Protein AF-A0A835UMN5-F1 (afdb_monomer_lite)

Radius of gyration: 23.68 Å; chains: 1; bounding box: 67×41×61 Å

Sequence (214 aa):
MKTIELTRPPSEEKPQLKEVFTPSSDFTENRLWRFAKAHVSAHDFGHHELVSPWSRTYCSVEPYIIAANRQLSAMHPIYRRLNPHLRYKIKMNALARQGLINAGGIIESSFSPRKYSMELSSPAYGPGRFAEKRNGGGDPEAEHGLRLVILDYPFAADGLLVWSAITDWVSSYFAHYYAEPSAVVDYDKLRFSGPRFATADTPTRRTCRGDPIS

Secondary structure (DSSP, 8-state):
---EEEEE--BTTB--EEEEE---SSHHHHHHHHHHHHHHHHHHHHHHHHTHHIIIIIHHHHHHHHHHHHHS-TTSHHHHHHHHHHTTHHHHHHHIIIIISSTTSHHHHHSTTGGGTTGGGSTT--TTTTS---SSEE-TTSTTSEE-SSSS-HHHHHHHHHHHHHHHHHHHHHHHH-SSGGG-TTGGGT---STTTTTTT--------PPPP-

InterPro domains:
  IPR000907 Lipoxygenase [PTHR11771] (3-188)
  IPR013819 Lipoxygenase, C-terminal [PF00305] (3-186)
  IPR013819 Lipoxygenase, C-terminal [PR00087] (30-47)
  IPR013819 Lipoxygenase, C-terminal [PR00087] (48-65)
  IPR013819 Lipoxygenase, C-terminal [PR00087] (68-88)
  IPR013819 Lipoxygenase, C-terminal [PS51393] (1-214)
  IPR036226 Lipoxigenase, C-terminal domain superfamily [SSF48484] (4-185)

pLDDT: mean 78.17, std 20.17, range [24.47, 96.38]

Foldseek 3Di:
DDKAWDWDPDDPVGHIDIDIQDCDPDPVSNVVVVVSVVVVVLVVVLCVVQADCVQQPQPVCVVLVVLLVVPPDCPRLVSVVCVVVCPCSVVVSVVCCVAPPDQVHPCLVPHPCRVCSNVVRVVNNDPPNNVDDLQADQQCPDPQSGDHPDPPDVCSVVVSVVVSVVVVVVVVSCCVVPVDPVVVPPCVSVPPNDCPVVPVPPPPPPPPPDDDDD

Organism: Vanilla planifolia (NCBI:txid51239)

Structure (mmCIF, N/CA/C/O backbone):
data_AF-A0A835UMN5-F1
#
_entry.id   AF-A0A835UMN5-F1
#
loop_
_atom_site.group_PDB
_atom_site.id
_atom_site.type_symbol
_atom_site.label_atom_id
_atom_site.label_alt_id
_atom_site.label_comp_id
_atom_site.label_asym_id
_atom_site.label_entity_id
_atom_site.label_seq_id
_atom_site.pdbx_PDB_ins_code
_atom_site.Cartn_x
_atom_site.Cartn_y
_atom_site.Cartn_z
_atom_site.occupancy
_atom_site.B_iso_or_equiv
_atom_site.auth_seq_id
_atom_site.auth_comp_id
_atom_site.auth_asym_id
_atom_site.auth_atom_id
_atom_site.pdbx_PDB_model_num
ATOM 1 N N . MET A 1 1 ? 2.276 0.030 28.563 1.00 56.56 1 MET A N 1
ATOM 2 C CA . MET A 1 1 ? 0.856 -0.371 28.697 1.00 56.56 1 MET A CA 1
ATOM 3 C C . MET A 1 1 ? 0.192 -0.208 27.334 1.00 56.56 1 MET A C 1
ATOM 5 O O . MET A 1 1 ? 0.482 0.786 26.684 1.00 56.56 1 MET A O 1
ATOM 9 N N . LYS A 1 2 ? -0.595 -1.181 26.849 1.00 84.06 2 LYS A N 1
ATOM 10 C CA . LYS A 1 2 ? -1.292 -1.076 25.548 1.00 84.06 2 LYS A CA 1
ATOM 11 C C . LYS A 1 2 ? -2.659 -0.426 25.768 1.00 84.06 2 LYS A C 1
ATOM 13 O O . LYS A 1 2 ? -3.378 -0.868 26.658 1.00 84.06 2 LYS A O 1
ATOM 18 N N . THR A 1 3 ? -3.007 0.583 24.979 1.00 94.00 3 THR A N 1
ATOM 19 C CA . THR A 1 3 ? -4.267 1.334 25.092 1.00 94.00 3 THR A CA 1
ATOM 20 C C . THR A 1 3 ? -4.817 1.634 23.695 1.00 94.00 3 THR A C 1
ATOM 22 O O . THR A 1 3 ? -4.058 1.654 22.725 1.00 94.00 3 THR A O 1
ATOM 25 N N . ILE A 1 4 ? -6.132 1.828 23.577 1.00 96.31 4 ILE A N 1
ATOM 26 C CA . ILE A 1 4 ? -6.792 2.303 22.351 1.00 96.31 4 ILE A CA 1
ATOM 27 C C . ILE A 1 4 ? -7.646 3.505 22.719 1.00 96.31 4 ILE A C 1
ATOM 29 O O . ILE A 1 4 ? -8.484 3.412 23.609 1.00 96.31 4 ILE A O 1
ATOM 33 N N . GLU A 1 5 ? -7.453 4.611 22.013 1.00 96.00 5 GLU A N 1
ATOM 34 C CA . GLU A 1 5 ? -8.328 5.774 22.090 1.00 96.00 5 GLU A CA 1
ATOM 35 C C . GLU A 1 5 ? -9.276 5.764 20.889 1.00 96.00 5 GLU A C 1
ATOM 37 O O . GLU A 1 5 ? -8.825 5.700 19.744 1.00 96.00 5 GLU A O 1
ATOM 42 N N . LEU A 1 6 ? -10.582 5.829 21.145 1.00 95.31 6 LEU A N 1
ATOM 43 C CA . LEU A 1 6 ? -11.582 6.071 20.112 1.00 95.31 6 LEU A CA 1
ATOM 44 C C . LEU A 1 6 ? -12.088 7.504 20.242 1.00 95.31 6 LEU A C 1
ATOM 46 O O . LEU A 1 6 ? -12.663 7.881 21.265 1.00 95.31 6 LEU A O 1
ATOM 50 N N . THR A 1 7 ? -11.895 8.279 19.176 1.00 95.25 7 THR A N 1
ATOM 51 C CA . THR A 1 7 ? -12.273 9.692 19.132 1.00 95.25 7 THR A CA 1
ATOM 52 C C . THR A 1 7 ? -13.246 9.940 17.993 1.00 95.25 7 THR A C 1
ATOM 54 O O . THR A 1 7 ? -12.962 9.649 16.832 1.00 95.25 7 THR A O 1
ATOM 57 N N . ARG A 1 8 ? -14.401 10.514 18.331 1.00 91.75 8 ARG A N 1
ATOM 58 C CA . ARG A 1 8 ? -15.385 11.017 17.374 1.00 91.75 8 ARG A CA 1
ATOM 59 C C . ARG A 1 8 ? -15.316 12.544 17.360 1.00 91.75 8 ARG A C 1
ATOM 61 O O . ARG A 1 8 ? -15.447 13.138 18.434 1.00 91.75 8 ARG A O 1
ATOM 68 N N . PRO A 1 9 ? -15.167 13.189 16.189 1.00 92.31 9 PRO A N 1
ATOM 69 C CA . PRO A 1 9 ? -15.196 14.645 16.100 1.00 92.31 9 PRO A CA 1
ATOM 70 C C . PRO A 1 9 ? -16.545 15.213 16.582 1.00 92.31 9 PRO A C 1
ATOM 72 O O . PRO A 1 9 ? -17.550 14.490 16.596 1.00 92.31 9 PRO A O 1
ATOM 75 N N . PRO A 1 10 ? -16.585 16.490 17.000 1.00 94.44 10 PRO A N 1
ATOM 76 C CA . PRO A 1 10 ? -17.844 17.158 17.301 1.00 94.44 10 PRO A CA 1
ATOM 77 C C . PRO A 1 10 ? -18.713 17.281 16.040 1.00 94.44 10 PRO A C 1
ATOM 79 O O . PRO A 1 10 ? -18.212 17.339 14.919 1.00 94.44 10 PRO A O 1
ATOM 82 N N . SER A 1 11 ? -20.024 17.333 16.245 1.00 92.69 11 SER A N 1
ATOM 83 C CA . SER A 1 11 ? -21.050 17.569 15.223 1.00 92.69 11 SER A CA 1
ATOM 84 C C . SER A 1 11 ? -22.067 18.570 15.768 1.00 92.69 11 SER A C 1
ATOM 86 O O . SER A 1 11 ? -22.115 18.768 16.981 1.00 92.69 11 SER A O 1
ATOM 88 N N . GLU A 1 12 ? -22.898 19.162 14.909 1.00 92.56 12 GLU A N 1
ATOM 89 C CA . GLU A 1 12 ? -23.938 20.116 15.337 1.00 92.56 12 GLU A CA 1
ATOM 90 C C . GLU A 1 12 ? -24.839 19.549 16.449 1.00 92.56 12 GLU A C 1
ATOM 92 O O . GLU A 1 12 ? -25.240 20.270 17.357 1.00 92.56 12 GLU A O 1
ATOM 97 N N . GLU A 1 13 ? -25.089 18.238 16.430 1.00 92.81 13 GLU A N 1
ATOM 98 C CA . GLU A 1 13 ? -25.969 17.558 17.385 1.00 92.81 13 GLU A CA 1
ATOM 99 C C . GLU A 1 13 ? -25.251 16.993 18.617 1.00 92.81 13 GLU A C 1
ATOM 101 O O . GLU A 1 13 ? -25.894 16.656 19.612 1.00 92.81 13 GLU A O 1
ATOM 106 N N . LYS A 1 14 ? -23.929 16.782 18.550 1.00 91.75 14 LYS A N 1
ATOM 107 C CA . LYS A 1 14 ? -23.199 16.029 19.582 1.00 91.75 14 LYS A CA 1
ATOM 108 C C . LYS A 1 14 ? -21.796 16.582 19.808 1.00 91.75 14 LYS A C 1
ATOM 110 O O . LYS A 1 14 ? -21.049 16.722 18.834 1.00 91.75 14 LYS A O 1
ATOM 115 N N . PRO A 1 15 ? -21.379 16.779 21.074 1.00 93.31 15 PRO A N 1
ATOM 116 C CA . PRO A 1 15 ? -20.012 17.170 21.381 1.00 93.31 15 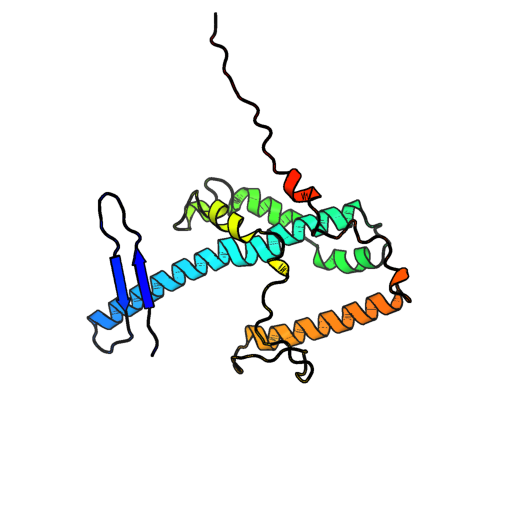PRO A CA 1
ATOM 117 C C . PRO A 1 15 ? -19.020 16.077 20.966 1.00 93.31 15 PRO A C 1
ATOM 119 O O . PRO A 1 15 ? -19.384 14.927 20.670 1.00 93.31 15 PRO A O 1
ATOM 122 N N . GLN A 1 16 ? -17.742 16.449 20.955 1.00 93.56 16 GLN A N 1
ATOM 123 C CA . GLN A 1 16 ? -16.652 15.506 20.749 1.00 93.56 16 GLN A CA 1
ATOM 124 C C . GLN A 1 16 ? -16.732 14.392 21.800 1.00 93.56 16 GLN A C 1
ATOM 126 O O . GLN A 1 16 ? -16.953 14.660 22.979 1.00 93.56 16 GLN A O 1
ATOM 131 N N . LEU A 1 17 ? -16.549 13.147 21.363 1.00 92.38 17 LEU A N 1
ATOM 132 C CA . LEU A 1 17 ? -16.428 12.002 22.261 1.00 92.38 17 LEU A CA 1
ATOM 133 C C . LEU A 1 17 ? -15.002 11.475 22.171 1.00 92.38 17 LEU A C 1
ATOM 135 O O . LEU A 1 17 ? -14.503 11.265 21.066 1.00 92.38 17 LEU A O 1
ATOM 139 N N . LYS A 1 18 ? -14.372 11.257 23.322 1.00 95.00 18 LYS A N 1
ATOM 140 C CA . LYS A 1 18 ? -13.035 10.684 23.438 1.00 95.00 18 LYS A CA 1
ATOM 141 C C . LYS A 1 18 ? -13.032 9.698 24.595 1.00 95.00 18 LYS A C 1
ATOM 143 O O . LYS A 1 18 ? -13.221 10.098 25.740 1.00 95.00 18 LYS A O 1
ATOM 148 N N . GLU A 1 19 ? -12.805 8.430 24.286 1.00 94.81 19 GLU A N 1
ATOM 149 C CA . GLU A 1 19 ? -12.766 7.358 25.279 1.00 94.81 19 GLU A CA 1
ATOM 150 C C . GLU A 1 19 ? -11.522 6.494 25.093 1.00 94.81 19 GLU A C 1
ATOM 152 O O . GLU A 1 19 ? -11.097 6.218 23.968 1.00 94.81 19 GLU A O 1
ATOM 157 N N . VAL A 1 20 ? -10.935 6.071 26.214 1.00 95.62 20 VAL A N 1
ATOM 158 C CA . VAL A 1 20 ? -9.737 5.232 26.244 1.00 95.62 20 VAL A CA 1
ATOM 159 C C . VAL A 1 20 ? -10.102 3.862 26.792 1.00 95.62 20 VAL A C 1
ATOM 161 O O . VAL A 1 20 ? -10.621 3.738 27.897 1.00 95.62 20 VAL A O 1
ATOM 164 N N . PHE A 1 21 ? -9.768 2.832 26.025 1.00 95.12 21 PHE A N 1
ATOM 165 C CA . PHE A 1 21 ? -9.980 1.436 26.367 1.00 95.12 21 PHE A CA 1
ATOM 166 C C . PHE A 1 21 ? -8.643 0.764 26.661 1.00 95.12 21 PHE A C 1
ATOM 168 O O . PHE A 1 21 ? -7.644 0.977 25.962 1.00 95.12 21 PHE A O 1
ATOM 175 N N . THR A 1 22 ? -8.631 -0.088 27.681 1.00 95.06 22 THR A N 1
ATOM 176 C CA . THR A 1 22 ? -7.458 -0.858 28.097 1.00 95.06 22 THR A CA 1
ATOM 177 C C . THR A 1 22 ? -7.812 -2.341 28.227 1.00 95.06 22 THR A C 1
ATOM 179 O O . THR A 1 22 ? -8.980 -2.696 28.400 1.00 95.06 22 THR A O 1
ATOM 182 N N . PRO A 1 23 ? -6.827 -3.248 28.106 1.00 94.50 23 PRO A N 1
ATOM 183 C CA . PRO A 1 23 ? -7.045 -4.654 28.407 1.00 94.50 23 PRO A CA 1
ATOM 184 C C . PRO A 1 23 ? -7.467 -4.834 29.869 1.00 94.50 23 PRO A C 1
ATOM 186 O O . PRO A 1 23 ? -6.772 -4.362 30.767 1.00 94.50 23 PRO A O 1
ATOM 189 N N . SER A 1 24 ? -8.554 -5.570 30.090 1.00 91.75 24 SER A N 1
ATOM 190 C CA . SER A 1 24 ? -9.057 -5.919 31.421 1.00 91.75 24 SER A CA 1
ATOM 191 C C . SER A 1 24 ? -9.454 -7.395 31.489 1.00 91.75 24 SER A C 1
ATOM 193 O O . SER A 1 24 ? -9.763 -8.022 30.464 1.00 91.75 24 SER A O 1
ATOM 195 N N . SER A 1 25 ? -9.405 -7.949 32.701 1.00 92.12 25 SER A N 1
ATOM 196 C CA . SER A 1 25 ? -9.920 -9.277 33.042 1.00 92.12 25 SER A CA 1
ATOM 197 C C . SER A 1 25 ? -11.417 -9.268 33.356 1.00 92.12 25 SER A C 1
ATOM 199 O O . SER A 1 25 ? -12.028 -10.334 33.331 1.00 92.12 25 SER A O 1
ATOM 201 N N . ASP A 1 26 ? -12.008 -8.101 33.639 1.00 95.81 26 ASP A N 1
ATOM 202 C CA . ASP A 1 26 ? -13.458 -7.978 33.793 1.00 95.81 26 ASP A CA 1
ATOM 203 C C . ASP A 1 26 ? -14.168 -8.304 32.472 1.00 95.81 26 ASP A C 1
ATOM 205 O O . ASP A 1 26 ? -13.724 -7.924 31.387 1.00 95.81 26 ASP A O 1
ATOM 209 N N . PHE A 1 27 ? -15.291 -9.016 32.552 1.00 93.25 27 PHE A N 1
ATOM 210 C CA . PHE A 1 27 ? -16.008 -9.496 31.374 1.00 93.25 27 PHE A CA 1
ATOM 211 C C . PHE A 1 27 ? -16.535 -8.362 30.485 1.00 93.25 27 PHE A C 1
ATOM 213 O O . PHE A 1 27 ? -16.445 -8.443 29.254 1.00 93.25 27 PHE A O 1
ATOM 220 N N . THR A 1 28 ? -17.093 -7.314 31.091 1.00 93.81 28 THR A N 1
ATOM 221 C CA . THR A 1 28 ? -17.698 -6.190 30.372 1.00 93.81 28 THR A CA 1
ATOM 222 C C . THR A 1 28 ? -16.611 -5.331 29.744 1.00 93.81 28 THR A C 1
ATOM 224 O O . THR A 1 28 ? -16.651 -5.060 28.541 1.00 93.81 28 THR A O 1
ATOM 227 N N . GLU A 1 29 ? -15.583 -4.983 30.516 1.00 93.62 29 GLU A N 1
ATOM 228 C CA . GLU A 1 29 ? -14.446 -4.200 30.027 1.00 93.62 29 GLU A CA 1
ATOM 229 C C . GLU A 1 29 ? -13.657 -4.946 28.942 1.00 93.62 29 GLU A C 1
ATOM 231 O O . GLU A 1 29 ? -13.251 -4.351 27.942 1.00 93.62 29 GLU A O 1
ATOM 236 N N . ASN A 1 30 ? -13.504 -6.271 29.057 1.00 94.25 30 ASN A N 1
ATOM 237 C CA . ASN A 1 30 ? -12.858 -7.080 28.024 1.00 94.25 30 ASN A CA 1
ATOM 238 C C . ASN A 1 30 ? -13.640 -7.066 26.702 1.00 94.25 30 ASN A C 1
ATOM 240 O O . ASN A 1 30 ? -13.042 -6.996 25.624 1.00 94.25 30 ASN A O 1
ATOM 244 N N . ARG A 1 31 ? -14.978 -7.102 26.757 1.00 95.19 31 ARG A N 1
ATOM 245 C CA . ARG A 1 31 ? -15.822 -6.966 25.560 1.00 95.19 31 ARG A CA 1
ATOM 246 C C . ARG A 1 31 ? -15.659 -5.592 24.920 1.00 95.19 31 ARG A C 1
ATOM 248 O O . ARG A 1 31 ? -15.459 -5.530 23.708 1.00 95.19 31 ARG A O 1
ATOM 255 N N . LEU A 1 32 ? -15.675 -4.520 25.712 1.00 95.81 32 LEU A N 1
ATOM 256 C CA . LEU A 1 32 ? -15.426 -3.161 25.219 1.00 95.81 32 LEU A CA 1
ATOM 257 C C . LEU A 1 32 ? -14.038 -3.042 24.578 1.00 95.81 32 LEU A C 1
ATOM 259 O O . LEU A 1 32 ? -13.915 -2.536 23.465 1.00 95.81 32 LEU A O 1
ATOM 263 N N . TRP A 1 33 ? -13.008 -3.624 25.195 1.00 95.81 33 TRP A N 1
ATOM 264 C CA . TRP A 1 33 ? -11.668 -3.713 24.616 1.00 95.81 33 TRP A CA 1
ATOM 265 C C . TRP A 1 33 ? -11.649 -4.455 23.270 1.00 95.81 33 TRP A C 1
ATOM 267 O O . TRP A 1 33 ? -10.971 -4.042 22.326 1.00 95.81 33 TRP A O 1
ATOM 277 N N . ARG A 1 34 ? -12.406 -5.551 23.135 1.00 95.81 34 ARG A N 1
ATOM 278 C CA . ARG A 1 34 ? -12.533 -6.276 21.859 1.00 95.81 34 ARG A CA 1
ATOM 279 C C . ARG A 1 34 ? -13.234 -5.442 20.788 1.00 95.81 34 ARG A C 1
ATOM 281 O O . ARG A 1 34 ? -12.776 -5.472 19.647 1.00 95.81 34 ARG A O 1
ATOM 288 N N . PHE A 1 35 ? -14.276 -4.689 21.137 1.00 95.94 35 PHE A N 1
ATOM 289 C CA . PHE A 1 35 ? -14.922 -3.754 20.211 1.00 95.94 35 PHE A CA 1
ATOM 290 C C . PHE A 1 35 ? -13.982 -2.622 19.794 1.00 95.94 35 PHE A C 1
ATOM 292 O O . PHE A 1 35 ? -13.879 -2.327 18.606 1.00 95.94 35 PHE A O 1
ATOM 299 N N . ALA A 1 36 ? -13.223 -2.055 20.734 1.00 96.25 36 ALA A N 1
ATOM 300 C CA . ALA A 1 36 ? -12.228 -1.032 20.433 1.00 96.25 36 ALA A CA 1
ATOM 301 C C . ALA A 1 36 ? -11.163 -1.538 19.451 1.00 96.25 36 ALA A C 1
ATOM 303 O O . ALA A 1 36 ? -10.865 -0.874 18.458 1.00 96.25 36 ALA A O 1
ATOM 304 N N . LYS A 1 37 ? -10.657 -2.762 19.654 1.00 96.06 37 LYS A N 1
ATOM 305 C CA . LYS A 1 37 ? -9.765 -3.415 18.686 1.00 96.06 37 LYS A CA 1
ATOM 306 C C . LYS A 1 37 ? -10.422 -3.608 17.322 1.00 96.06 37 LYS A C 1
ATOM 308 O O . LYS A 1 37 ? -9.780 -3.327 16.321 1.00 96.06 37 LYS A O 1
ATOM 313 N N . ALA A 1 38 ? -11.678 -4.055 17.270 1.00 96.38 38 ALA A N 1
ATOM 314 C CA . ALA A 1 38 ? -12.389 -4.242 16.005 1.00 96.38 38 ALA A CA 1
ATOM 315 C C . ALA A 1 38 ? -12.533 -2.924 15.224 1.00 96.38 38 ALA A C 1
ATOM 317 O O . ALA A 1 38 ? -12.335 -2.916 14.012 1.00 96.38 38 ALA A O 1
ATOM 318 N N . HIS A 1 39 ? -12.796 -1.807 15.910 1.00 94.75 39 HIS A N 1
ATOM 319 C CA . HIS A 1 39 ? -12.810 -0.479 15.294 1.00 94.75 39 HIS A CA 1
ATOM 320 C C . HIS A 1 39 ? -11.448 -0.090 14.713 1.00 94.75 39 HIS A C 1
ATOM 322 O O . HIS A 1 39 ? -11.380 0.336 13.560 1.00 94.75 39 HIS A O 1
ATOM 328 N N . VAL A 1 40 ? -10.367 -0.273 15.479 1.00 95.19 40 VAL A N 1
ATOM 329 C CA . VAL A 1 40 ? -9.003 -0.009 14.994 1.00 95.19 40 VAL A CA 1
ATOM 330 C C . VAL A 1 40 ? -8.677 -0.893 13.793 1.00 95.19 40 VAL A C 1
ATOM 332 O O . VAL A 1 40 ? -8.191 -0.382 12.793 1.00 95.19 40 VAL A O 1
ATOM 335 N N . SER A 1 41 ? -9.004 -2.186 13.843 1.00 94.88 41 SER A N 1
ATOM 336 C CA . SER A 1 41 ? -8.780 -3.117 12.732 1.00 94.88 41 SER A CA 1
ATOM 337 C C . SER A 1 41 ? -9.587 -2.757 11.485 1.00 94.88 41 SER A C 1
ATOM 339 O O . SER A 1 41 ? -9.061 -2.847 10.383 1.00 94.88 41 SER A O 1
ATOM 341 N N . ALA A 1 42 ? -10.839 -2.317 11.630 1.00 92.69 42 ALA A N 1
ATOM 342 C CA 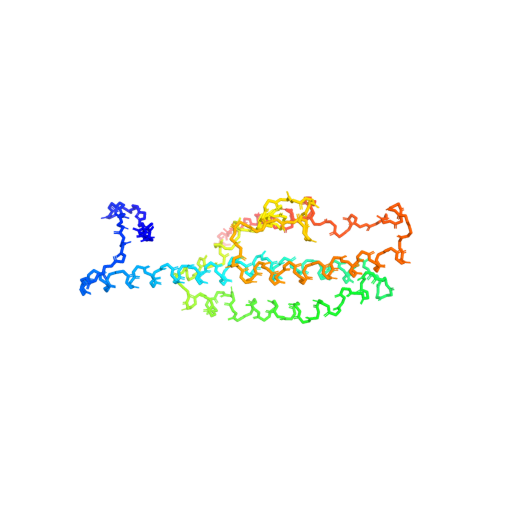. ALA A 1 42 ? -11.646 -1.870 10.496 1.00 92.69 42 ALA A CA 1
ATOM 343 C C . ALA A 1 42 ? -11.055 -0.611 9.839 1.00 92.69 42 ALA A C 1
ATOM 345 O O . ALA A 1 42 ? -11.037 -0.502 8.614 1.00 92.69 42 ALA A O 1
ATOM 346 N N . HIS A 1 43 ? -10.545 0.326 10.644 1.00 90.88 43 HIS A N 1
ATOM 347 C CA . HIS A 1 43 ? -9.893 1.531 10.137 1.00 90.88 43 HIS A CA 1
ATOM 348 C C . HIS A 1 43 ? -8.536 1.226 9.489 1.00 90.88 43 HIS A C 1
ATOM 350 O O . HIS A 1 43 ? -8.251 1.730 8.405 1.00 90.88 43 HIS A O 1
ATOM 356 N N . ASP A 1 44 ? -7.727 0.371 10.117 1.00 91.31 44 ASP A N 1
ATOM 357 C CA . ASP A 1 44 ? -6.452 -0.098 9.572 1.00 91.31 44 ASP A CA 1
ATOM 358 C C . ASP A 1 44 ? -6.655 -0.824 8.241 1.00 91.31 44 ASP A C 1
ATOM 360 O O . ASP A 1 44 ? -5.970 -0.515 7.274 1.00 91.31 44 ASP A O 1
ATOM 364 N N . PHE A 1 45 ? -7.672 -1.685 8.137 1.00 89.69 45 PHE A N 1
ATOM 365 C CA . PHE A 1 45 ? -8.029 -2.337 6.878 1.00 89.69 45 PHE A CA 1
ATOM 366 C C . PHE A 1 45 ? -8.506 -1.337 5.815 1.00 89.69 45 PHE A C 1
ATOM 368 O O . PHE A 1 45 ? -8.110 -1.427 4.657 1.00 89.69 45 PHE A O 1
ATOM 375 N N . GLY A 1 46 ? -9.301 -0.332 6.197 1.00 88.31 46 GLY A N 1
ATOM 376 C CA . GLY A 1 46 ? -9.683 0.760 5.297 1.00 88.31 46 GLY A CA 1
ATOM 377 C C . GLY A 1 46 ? -8.472 1.526 4.759 1.00 88.31 46 GLY A C 1
ATOM 378 O O . GLY A 1 46 ? -8.361 1.746 3.557 1.00 88.31 46 GLY A O 1
ATOM 379 N N . HIS A 1 47 ? -7.522 1.876 5.625 1.00 86.25 47 HIS A N 1
ATOM 380 C CA . HIS A 1 47 ? -6.267 2.507 5.217 1.00 86.25 47 HIS A CA 1
ATOM 381 C C . HIS A 1 47 ? -5.396 1.559 4.370 1.00 86.25 47 HIS A C 1
ATOM 383 O O . HIS A 1 47 ? -4.799 1.974 3.371 1.00 86.25 47 HIS A O 1
ATOM 389 N N . HIS A 1 48 ? -5.343 0.278 4.738 1.00 87.12 48 HIS A N 1
ATOM 390 C CA . HIS A 1 48 ? -4.643 -0.762 3.998 1.00 87.12 48 HIS A CA 1
ATOM 391 C C . HIS A 1 48 ? -5.226 -0.966 2.610 1.00 87.12 48 HIS A C 1
ATOM 393 O O . HIS A 1 48 ? -4.454 -1.231 1.723 1.00 87.12 48 HIS A O 1
ATOM 399 N N . GLU A 1 49 ? -6.520 -0.847 2.352 1.00 86.12 49 GLU A N 1
ATOM 400 C CA . GLU A 1 49 ? -7.019 -1.044 0.984 1.00 86.12 49 GLU A CA 1
ATOM 401 C C . GLU A 1 49 ? -6.991 0.255 0.173 1.00 86.12 49 GLU A C 1
ATOM 403 O O . GLU A 1 49 ? -6.580 0.268 -0.989 1.00 86.12 49 GLU A O 1
ATOM 408 N N . LEU A 1 50 ? -7.364 1.376 0.797 1.00 79.81 50 LEU A N 1
ATOM 409 C CA . LEU A 1 50 ? -7.580 2.642 0.093 1.00 79.81 50 LEU A CA 1
ATOM 410 C C . LEU A 1 50 ? -6.313 3.471 -0.090 1.00 79.81 50 LEU A C 1
ATOM 412 O O . LEU A 1 50 ? -6.230 4.256 -1.030 1.00 79.81 50 LEU A O 1
ATOM 416 N N . VAL A 1 51 ? -5.335 3.344 0.808 1.00 76.50 51 VAL A N 1
ATOM 417 C CA . VAL A 1 51 ? -4.197 4.271 0.864 1.00 76.50 51 VAL A CA 1
ATOM 418 C C . VAL A 1 51 ? -2.884 3.557 0.572 1.00 76.50 51 VAL A C 1
ATOM 420 O O . VAL A 1 51 ? -2.148 3.960 -0.329 1.00 76.50 51 VAL A O 1
ATOM 423 N N . SER A 1 52 ? -2.572 2.486 1.303 1.00 72.00 52 SER A N 1
ATOM 424 C CA . SER A 1 52 ? -1.232 1.886 1.253 1.00 72.00 52 SER A CA 1
ATOM 425 C C . SER A 1 52 ? -0.893 1.235 -0.111 1.00 72.00 52 SER A C 1
ATOM 427 O O . SER A 1 52 ? 0.081 1.657 -0.721 1.00 72.00 52 SER A O 1
ATOM 429 N N . PRO A 1 53 ? -1.643 0.265 -0.662 1.00 69.69 53 PRO A N 1
ATOM 430 C CA . PRO A 1 53 ? -1.407 -0.352 -1.962 1.00 69.69 53 PRO A CA 1
ATOM 431 C C . PRO A 1 53 ? -1.889 0.535 -3.101 1.00 69.69 53 PRO A C 1
ATOM 433 O O . PRO A 1 53 ? -1.150 0.744 -4.061 1.00 69.69 53 PRO A O 1
ATOM 436 N N . TRP A 1 54 ? -3.101 1.091 -3.009 1.00 67.00 54 TRP A N 1
ATOM 437 C CA . TRP A 1 54 ? -3.669 1.878 -4.103 1.00 67.00 54 TRP A CA 1
ATOM 438 C C . TRP A 1 54 ? -2.751 3.041 -4.507 1.00 67.00 54 TRP A C 1
ATOM 440 O O . TRP A 1 54 ? -2.373 3.146 -5.679 1.00 67.00 54 TRP A O 1
ATOM 450 N N . SER A 1 55 ? -2.286 3.828 -3.531 1.00 65.75 55 SER A N 1
ATOM 451 C CA . SER A 1 55 ? -1.417 4.985 -3.773 1.00 65.75 55 SER A CA 1
ATOM 452 C C . SER A 1 55 ? 0.080 4.664 -3.800 1.00 65.75 55 SER A C 1
ATOM 454 O O . SER A 1 55 ? 0.859 5.547 -4.145 1.00 65.75 55 SER A O 1
ATOM 456 N N . ARG A 1 56 ? 0.544 3.453 -3.446 1.00 66.19 56 ARG A N 1
ATOM 457 C CA . ARG A 1 56 ? 1.992 3.118 -3.488 1.00 66.19 56 ARG A CA 1
ATOM 458 C C . ARG A 1 56 ? 2.378 2.093 -4.545 1.00 66.19 56 ARG A C 1
ATOM 460 O O . ARG A 1 56 ? 3.542 2.056 -4.931 1.00 66.19 56 ARG A O 1
ATOM 467 N N . THR A 1 57 ? 1.442 1.290 -5.045 1.00 72.94 57 THR A N 1
ATOM 468 C CA . THR A 1 57 ? 1.741 0.212 -5.999 1.00 72.94 57 THR A CA 1
ATOM 469 C C . THR A 1 57 ? 0.880 0.268 -7.255 1.00 72.94 57 THR A C 1
ATOM 471 O O . THR A 1 57 ? 1.424 0.112 -8.347 1.00 72.94 57 THR A O 1
ATOM 474 N N . TYR A 1 58 ? -0.426 0.518 -7.148 1.00 77.00 58 TYR A N 1
ATOM 475 C CA . TYR A 1 58 ? -1.317 0.493 -8.313 1.00 77.00 58 TYR A CA 1
ATOM 476 C C . TYR A 1 58 ? -1.269 1.800 -9.107 1.00 77.00 58 TYR A C 1
ATOM 478 O O . TYR A 1 58 ? -0.778 1.794 -10.240 1.00 77.00 58 TYR A O 1
ATOM 486 N N . CYS A 1 59 ? -1.709 2.920 -8.523 1.00 74.69 59 CYS A N 1
ATOM 487 C CA . CYS A 1 59 ? -1.713 4.221 -9.206 1.00 74.69 59 CYS A CA 1
ATOM 488 C C . CYS A 1 59 ? -0.315 4.669 -9.592 1.00 74.69 59 CYS A C 1
ATOM 490 O O . CYS A 1 59 ? -0.104 5.248 -10.647 1.00 74.69 59 CYS A O 1
ATOM 492 N N . SER A 1 60 ? 0.647 4.378 -8.734 1.00 77.50 60 SER A N 1
ATOM 493 C CA . SER A 1 60 ? 1.967 4.985 -8.822 1.00 77.50 60 SER A CA 1
ATOM 494 C C . SER A 1 60 ? 2.837 4.304 -9.846 1.00 77.50 60 SER A C 1
ATOM 496 O O . SER A 1 60 ? 3.669 4.962 -10.446 1.00 77.50 60 SER A O 1
ATOM 498 N N . VAL A 1 61 ? 2.629 3.006 -10.090 1.00 83.75 61 VAL A N 1
ATOM 499 C CA . VAL A 1 61 ? 3.415 2.253 -11.072 1.00 83.75 61 VAL A CA 1
ATOM 500 C C . VAL A 1 61 ? 2.884 2.454 -12.495 1.00 83.75 61 VAL A C 1
ATOM 502 O O . VAL A 1 61 ? 3.670 2.428 -13.438 1.00 83.75 61 VAL A O 1
ATOM 505 N N . GLU A 1 62 ? 1.581 2.696 -12.679 1.00 87.06 62 GLU A N 1
ATOM 506 C CA . GLU A 1 62 ? 0.960 2.855 -14.006 1.00 87.06 62 GLU A CA 1
ATOM 507 C C . GLU A 1 62 ? 1.599 3.965 -14.868 1.00 87.06 62 GLU A C 1
ATOM 509 O O . GLU A 1 62 ? 1.934 3.674 -16.023 1.00 87.06 62 GLU A O 1
ATOM 514 N N . PRO A 1 63 ? 1.903 5.171 -14.343 1.00 86.75 63 PRO A N 1
ATOM 515 C CA . PRO A 1 63 ? 2.644 6.190 -15.076 1.00 86.75 63 PRO A CA 1
ATOM 516 C C . PRO A 1 63 ? 4.020 5.712 -15.553 1.00 86.75 63 PRO A C 1
ATOM 518 O O . PRO A 1 63 ? 4.362 5.936 -16.716 1.00 86.75 63 PRO A O 1
ATOM 521 N N . TYR A 1 64 ? 4.786 4.994 -14.720 1.00 84.75 64 TYR A N 1
ATOM 522 C CA . TYR A 1 64 ? 6.081 4.436 -15.136 1.00 84.75 64 TYR A CA 1
ATOM 523 C C . TYR A 1 64 ? 5.923 3.418 -16.266 1.00 84.75 64 TYR A C 1
ATOM 525 O O . TYR A 1 64 ? 6.755 3.387 -17.170 1.00 84.75 64 TYR A O 1
ATOM 533 N N . ILE A 1 65 ? 4.849 2.619 -16.265 1.00 90.06 65 ILE A N 1
ATOM 534 C CA . ILE A 1 65 ? 4.575 1.674 -17.355 1.00 90.06 65 ILE A CA 1
ATOM 535 C C . ILE A 1 65 ? 4.304 2.422 -18.655 1.00 90.06 65 ILE A C 1
ATOM 537 O O . ILE A 1 65 ? 4.870 2.076 -19.694 1.00 90.06 65 ILE A O 1
ATOM 541 N N . ILE A 1 66 ? 3.455 3.448 -18.604 1.00 89.50 66 ILE A N 1
ATOM 542 C CA . ILE A 1 66 ? 3.115 4.260 -19.773 1.00 89.50 66 ILE A CA 1
ATOM 543 C C . ILE A 1 66 ? 4.370 4.956 -20.309 1.00 89.50 66 ILE A C 1
ATOM 545 O O . ILE A 1 66 ? 4.637 4.893 -21.509 1.00 89.50 66 ILE A O 1
ATOM 549 N N . ALA A 1 67 ? 5.174 5.572 -19.440 1.00 88.44 67 ALA A N 1
ATOM 550 C CA . ALA A 1 67 ? 6.405 6.246 -19.838 1.00 88.44 67 ALA A CA 1
ATOM 551 C C . ALA A 1 67 ? 7.432 5.270 -20.424 1.00 88.44 67 ALA A C 1
ATOM 553 O O . ALA A 1 67 ? 7.963 5.536 -21.499 1.00 88.44 67 ALA A O 1
ATOM 554 N N . ALA A 1 68 ? 7.654 4.114 -19.791 1.00 88.25 68 ALA A N 1
ATOM 555 C CA . ALA A 1 68 ? 8.566 3.095 -20.303 1.00 88.25 68 ALA A CA 1
ATOM 556 C C . ALA A 1 68 ? 8.159 2.619 -21.707 1.00 88.25 68 ALA A C 1
ATOM 558 O O . ALA A 1 68 ? 9.009 2.547 -22.585 1.00 88.25 68 ALA A O 1
ATOM 559 N N . ASN A 1 69 ? 6.868 2.365 -21.950 1.00 90.31 69 ASN A N 1
ATOM 560 C CA . ASN A 1 69 ? 6.382 1.930 -23.266 1.00 90.31 69 ASN A CA 1
ATOM 561 C C . ASN A 1 69 ? 6.385 3.040 -24.329 1.00 90.31 69 ASN A C 1
ATOM 563 O O . ASN A 1 69 ? 6.455 2.736 -25.515 1.00 90.31 69 ASN A O 1
ATOM 567 N N . ARG A 1 70 ? 6.282 4.316 -23.935 1.00 90.31 70 ARG A N 1
ATOM 568 C CA . ARG A 1 70 ? 6.265 5.450 -24.877 1.00 90.31 70 ARG A CA 1
ATOM 569 C C . ARG A 1 70 ? 7.649 6.005 -25.197 1.00 90.31 70 ARG A C 1
ATOM 571 O O . ARG A 1 70 ? 7.812 6.594 -26.258 1.00 90.31 70 ARG A O 1
ATOM 578 N N . GLN A 1 71 ? 8.595 5.896 -24.266 1.00 88.25 71 GLN A N 1
ATOM 579 C CA . GLN A 1 71 ? 9.887 6.587 -24.339 1.00 88.25 71 GLN A CA 1
ATOM 580 C C . GLN A 1 71 ? 11.078 5.644 -24.519 1.00 88.25 71 GLN A C 1
ATOM 582 O O . GLN A 1 71 ? 12.141 6.105 -24.922 1.00 88.25 71 GLN A O 1
ATOM 587 N N . LEU A 1 72 ? 10.935 4.345 -24.237 1.00 87.12 72 LEU A N 1
ATOM 588 C CA . LEU A 1 72 ? 12.019 3.378 -24.390 1.00 87.12 72 LEU A CA 1
ATOM 589 C C . LEU A 1 72 ? 11.716 2.392 -25.520 1.00 87.12 72 LEU A C 1
ATOM 591 O O . LEU A 1 72 ? 10.619 1.847 -25.617 1.00 87.12 72 LEU A O 1
ATOM 595 N N . SER A 1 73 ? 12.721 2.126 -26.354 1.00 91.12 73 SER A N 1
ATOM 596 C CA . SER A 1 73 ? 12.658 1.047 -27.345 1.00 91.12 73 SER A CA 1
ATOM 597 C C . SER A 1 73 ? 12.522 -0.316 -26.659 1.00 91.12 73 SER A C 1
ATOM 599 O O . SER A 1 73 ? 13.100 -0.538 -25.596 1.00 91.12 73 SER A O 1
ATOM 601 N N . ALA A 1 74 ? 11.851 -1.272 -27.306 1.00 90.38 74 ALA A N 1
ATOM 602 C CA . ALA A 1 74 ? 11.767 -2.654 -26.824 1.00 90.38 74 ALA A CA 1
ATOM 603 C C . ALA A 1 74 ? 13.151 -3.314 -26.635 1.00 90.38 74 ALA A C 1
ATOM 605 O O . ALA A 1 74 ? 13.309 -4.200 -25.795 1.00 90.38 74 ALA A O 1
ATOM 606 N N . MET A 1 75 ? 14.157 -2.854 -27.389 1.00 91.00 75 MET A N 1
ATOM 607 C CA . MET A 1 75 ? 15.548 -3.311 -27.292 1.00 91.00 75 MET A CA 1
ATOM 608 C C . MET A 1 75 ? 16.351 -2.594 -26.204 1.00 91.00 75 MET A C 1
ATOM 610 O O . MET A 1 75 ? 17.458 -3.017 -25.880 1.00 91.00 75 MET A O 1
ATOM 614 N N . HIS A 1 76 ? 15.815 -1.511 -25.639 1.00 89.06 76 HIS A N 1
ATOM 615 C CA . HIS A 1 76 ? 16.503 -0.726 -24.631 1.00 89.06 76 HIS A CA 1
ATOM 616 C C . HIS A 1 76 ? 16.731 -1.578 -23.364 1.00 89.06 76 HIS A C 1
ATOM 618 O O . HIS A 1 76 ? 15.770 -2.173 -22.864 1.00 89.06 76 HIS A O 1
ATOM 624 N N . PRO A 1 77 ? 17.950 -1.616 -22.785 1.00 89.50 77 PRO A N 1
ATOM 625 C CA . PRO A 1 77 ? 18.286 -2.514 -21.673 1.00 89.50 77 PRO A CA 1
ATOM 626 C C . PRO A 1 77 ? 17.352 -2.336 -20.467 1.00 89.50 77 PRO A C 1
ATOM 628 O O . PRO A 1 77 ? 16.777 -3.303 -19.968 1.00 89.50 77 PRO A O 1
ATOM 631 N N . ILE A 1 78 ? 17.071 -1.088 -20.073 1.00 88.94 78 ILE A N 1
ATOM 632 C CA . ILE A 1 78 ? 16.108 -0.807 -18.995 1.00 88.94 78 ILE A CA 1
ATOM 633 C C . ILE A 1 78 ? 14.699 -1.312 -19.315 1.00 88.94 78 ILE A C 1
ATOM 635 O O . ILE A 1 78 ? 14.082 -1.943 -18.461 1.00 88.94 78 ILE A O 1
ATOM 639 N N . TYR A 1 79 ? 14.179 -1.077 -20.523 1.00 89.81 79 TYR A N 1
ATOM 640 C CA . TYR A 1 79 ? 12.840 -1.548 -20.878 1.00 89.81 79 TYR A CA 1
ATOM 641 C C . TYR A 1 79 ? 12.771 -3.072 -20.848 1.00 89.81 79 TYR A C 1
ATOM 643 O O . TYR A 1 79 ? 11.878 -3.640 -20.220 1.00 89.81 79 TYR A O 1
ATOM 651 N N . ARG A 1 80 ? 13.758 -3.739 -21.461 1.00 91.50 80 ARG A N 1
ATOM 652 C CA . ARG A 1 80 ? 13.864 -5.199 -21.478 1.00 91.50 80 ARG A CA 1
ATOM 653 C C . ARG A 1 80 ? 13.855 -5.768 -20.066 1.00 91.50 80 ARG A C 1
ATOM 655 O O . ARG A 1 80 ? 13.231 -6.804 -19.837 1.00 91.50 80 ARG A O 1
ATOM 662 N N . ARG A 1 81 ? 14.505 -5.082 -19.119 1.00 90.69 81 ARG A N 1
ATOM 663 C CA . ARG A 1 81 ? 14.504 -5.518 -17.729 1.00 90.69 81 ARG A CA 1
ATOM 664 C C . ARG A 1 81 ? 13.218 -5.192 -16.976 1.00 90.69 81 ARG A C 1
ATOM 666 O O . ARG A 1 81 ? 12.760 -6.026 -16.203 1.00 90.69 81 ARG A O 1
ATOM 673 N N . LEU A 1 82 ? 12.638 -4.012 -17.161 1.00 90.06 82 LEU A N 1
ATOM 674 C CA . LEU A 1 82 ? 11.421 -3.625 -16.450 1.00 90.06 82 LEU A CA 1
ATOM 675 C C . LEU A 1 82 ? 10.208 -4.426 -16.925 1.00 90.06 82 LEU A C 1
ATOM 677 O O . LEU A 1 82 ? 9.394 -4.821 -16.098 1.00 90.06 82 LEU A O 1
ATOM 681 N N . ASN A 1 83 ? 10.095 -4.708 -18.225 1.00 90.50 83 ASN A N 1
ATOM 682 C CA . ASN A 1 83 ? 8.892 -5.262 -18.851 1.00 90.50 83 ASN A CA 1
ATOM 683 C C . ASN A 1 83 ? 8.283 -6.492 -18.126 1.00 90.50 83 ASN A C 1
ATOM 685 O O . ASN A 1 83 ? 7.078 -6.477 -17.863 1.00 90.50 83 ASN A O 1
ATOM 689 N N . PRO A 1 84 ? 9.058 -7.510 -17.688 1.00 92.88 84 PRO A N 1
ATOM 690 C CA . PRO A 1 84 ? 8.522 -8.613 -16.884 1.00 92.88 84 PRO A CA 1
ATOM 691 C C . PRO A 1 84 ? 7.832 -8.168 -15.584 1.00 92.88 84 PRO A C 1
ATOM 693 O O . PRO A 1 84 ? 6.807 -8.735 -15.213 1.00 92.88 84 PRO A O 1
ATOM 696 N N . HIS A 1 85 ? 8.347 -7.130 -14.919 1.00 90.50 85 HIS A N 1
ATOM 697 C CA . HIS A 1 85 ? 7.796 -6.575 -13.678 1.00 90.50 85 HIS A CA 1
ATOM 698 C C . HIS A 1 85 ? 6.577 -5.669 -13.910 1.00 90.50 85 HIS A C 1
ATOM 700 O O . HIS A 1 85 ? 5.850 -5.359 -12.966 1.00 90.50 85 HIS A O 1
ATOM 706 N N . LEU A 1 86 ? 6.339 -5.239 -15.152 1.00 89.25 86 LEU A N 1
ATOM 707 C CA . LEU A 1 86 ? 5.210 -4.383 -15.532 1.00 89.25 86 LEU A CA 1
ATOM 708 C C . LEU A 1 86 ? 3.991 -5.184 -16.014 1.00 89.25 86 LEU A C 1
ATOM 710 O O . LEU A 1 86 ? 2.900 -4.631 -16.183 1.00 89.25 86 LEU A O 1
ATOM 714 N N . ARG A 1 87 ? 4.171 -6.491 -16.233 1.00 90.38 87 ARG A N 1
ATOM 715 C CA . ARG A 1 87 ? 3.168 -7.389 -16.802 1.00 90.38 87 ARG A CA 1
ATOM 716 C C . ARG A 1 87 ? 1.852 -7.329 -16.017 1.00 90.38 87 ARG A C 1
ATOM 718 O O . ARG A 1 87 ? 1.835 -7.358 -14.792 1.00 90.38 87 ARG A O 1
ATOM 725 N N . TYR A 1 88 ? 0.742 -7.249 -16.751 1.00 91.19 88 TYR A N 1
ATOM 726 C CA . TYR A 1 88 ? -0.643 -7.215 -16.251 1.00 91.19 88 TYR A CA 1
ATOM 727 C C . TYR A 1 88 ? -1.069 -6.011 -15.404 1.00 91.19 88 TYR A C 1
ATOM 729 O O . TYR A 1 88 ? -2.271 -5.838 -15.217 1.00 91.19 88 TYR A O 1
ATOM 737 N N . LYS A 1 89 ? -0.158 -5.142 -14.957 1.00 90.19 89 LYS A N 1
ATOM 738 C CA . LYS A 1 89 ? -0.501 -4.022 -14.066 1.00 90.19 89 LYS A CA 1
ATOM 739 C C . LYS A 1 89 ? -1.526 -3.055 -14.675 1.00 90.19 89 LYS A C 1
ATOM 741 O O . LYS A 1 89 ? -2.529 -2.778 -14.034 1.00 90.19 89 LYS A O 1
ATOM 746 N N . ILE A 1 90 ? -1.360 -2.629 -15.934 1.00 91.00 90 ILE A N 1
ATOM 747 C CA . ILE A 1 90 ? -2.355 -1.763 -16.611 1.00 91.00 90 ILE A CA 1
ATOM 748 C C . ILE A 1 90 ? -3.722 -2.453 -16.711 1.00 91.00 90 ILE A C 1
ATOM 750 O O . ILE A 1 90 ? -4.752 -1.838 -16.446 1.00 91.00 90 ILE A O 1
ATOM 754 N N . LYS A 1 91 ? -3.746 -3.746 -17.066 1.00 92.50 91 LYS A N 1
ATOM 755 C CA . LYS A 1 91 ? -4.996 -4.513 -17.171 1.00 92.50 91 LYS A CA 1
ATOM 756 C C . LYS A 1 91 ? -5.696 -4.613 -15.814 1.00 92.50 91 LYS A C 1
ATOM 758 O O . LYS A 1 91 ? -6.901 -4.409 -15.742 1.00 92.50 91 LYS A O 1
ATOM 763 N N . MET A 1 92 ? -4.945 -4.896 -14.753 1.00 90.94 92 MET A N 1
ATOM 764 C CA . MET A 1 92 ? -5.469 -4.943 -13.389 1.00 90.94 92 MET A CA 1
ATOM 765 C C . MET A 1 92 ? -6.018 -3.591 -12.943 1.00 90.94 92 MET A C 1
ATOM 767 O O . MET A 1 92 ? -7.131 -3.537 -12.433 1.00 90.94 92 MET A O 1
ATOM 771 N N . ASN A 1 93 ? -5.299 -2.498 -13.202 1.00 91.31 93 ASN A N 1
ATOM 772 C CA . ASN A 1 93 ? -5.774 -1.158 -12.868 1.00 91.31 93 ASN A CA 1
ATOM 773 C C . ASN A 1 93 ? -7.044 -0.792 -13.645 1.00 91.31 93 ASN A C 1
ATOM 775 O O . ASN A 1 93 ? -7.957 -0.198 -13.079 1.00 91.31 93 ASN A O 1
ATOM 779 N N . ALA A 1 94 ? -7.145 -1.182 -14.919 1.00 92.94 94 ALA A N 1
ATOM 780 C CA . ALA A 1 94 ? -8.358 -0.986 -15.708 1.00 92.94 94 ALA A CA 1
ATOM 781 C C . ALA A 1 94 ? -9.557 -1.756 -15.127 1.00 92.94 94 ALA A C 1
ATOM 783 O O . ALA A 1 94 ? -10.634 -1.183 -14.986 1.00 92.94 94 ALA A O 1
ATOM 784 N N . LEU A 1 95 ? -9.363 -3.017 -14.727 1.00 94.06 95 LEU A N 1
ATOM 785 C CA . LEU A 1 95 ? -10.405 -3.813 -14.067 1.00 94.06 95 LEU A CA 1
ATOM 786 C C . LEU A 1 95 ? -10.795 -3.229 -12.704 1.00 94.06 95 LEU A C 1
ATOM 788 O O . LEU A 1 95 ? -11.979 -3.162 -12.378 1.00 94.06 95 LEU A O 1
ATOM 792 N N . ALA A 1 96 ? -9.820 -2.745 -11.931 1.00 91.75 96 ALA A N 1
ATOM 793 C CA . ALA A 1 96 ? -10.083 -2.073 -10.666 1.00 91.75 96 ALA A CA 1
ATOM 794 C C . ALA A 1 96 ? -10.935 -0.811 -10.878 1.00 91.75 96 ALA A C 1
ATOM 796 O O . ALA A 1 96 ? -11.946 -0.637 -10.202 1.00 91.75 96 ALA A O 1
ATOM 797 N N . ARG A 1 97 ? -10.594 0.018 -11.875 1.00 92.25 97 ARG A N 1
ATOM 798 C CA . ARG A 1 97 ? -11.398 1.184 -12.280 1.00 92.25 97 ARG A CA 1
ATOM 799 C C . ARG A 1 97 ? -12.811 0.828 -12.737 1.00 92.25 97 ARG A C 1
ATOM 801 O O . ARG A 1 97 ? -13.675 1.688 -12.664 1.00 92.25 97 ARG A O 1
ATOM 808 N N . GLN A 1 98 ? -13.042 -0.389 -13.223 1.00 94.75 98 GLN A N 1
ATOM 809 C CA . GLN A 1 98 ? -14.335 -0.805 -13.762 1.00 94.75 98 GLN A CA 1
ATOM 810 C C . GLN A 1 98 ? -15.272 -1.421 -12.715 1.00 94.75 98 GLN A C 1
ATOM 812 O O . GLN A 1 98 ? -16.479 -1.221 -12.822 1.00 94.75 98 GLN A O 1
ATOM 817 N N . GLY A 1 99 ? -14.746 -2.194 -11.759 1.00 92.88 99 GLY A N 1
ATOM 818 C CA . GLY A 1 99 ? -15.581 -2.947 -10.808 1.00 92.88 99 GLY A CA 1
ATOM 819 C C . GLY A 1 99 ? -15.206 -2.825 -9.329 1.00 92.88 99 GLY A C 1
ATOM 820 O O . GLY A 1 99 ? -16.004 -3.198 -8.468 1.00 92.88 99 GLY A O 1
ATOM 821 N N . LEU A 1 100 ? -14.006 -2.333 -9.009 1.00 92.88 100 LEU A N 1
ATOM 822 C CA . LEU A 1 100 ? -13.525 -2.251 -7.628 1.00 92.88 100 LEU A CA 1
ATOM 823 C C . LEU A 1 100 ? -13.746 -0.852 -7.045 1.00 92.88 100 LEU A C 1
ATOM 825 O O . LEU A 1 100 ? -14.412 -0.716 -6.023 1.00 92.88 100 LEU A O 1
ATOM 829 N N . ILE A 1 101 ? -13.191 0.167 -7.701 1.00 91.38 101 ILE A N 1
ATOM 830 C CA . ILE A 1 101 ? -13.098 1.548 -7.198 1.00 91.38 101 ILE A CA 1
ATOM 831 C C . ILE A 1 101 ? -14.014 2.544 -7.928 1.00 91.38 101 ILE A C 1
ATOM 833 O O . ILE A 1 101 ? -13.927 3.749 -7.707 1.00 91.38 101 ILE A O 1
ATOM 837 N N . ASN A 1 102 ? -14.855 2.065 -8.844 1.00 92.75 102 ASN A N 1
ATOM 838 C CA . ASN A 1 102 ? -15.884 2.883 -9.478 1.00 92.75 102 ASN A CA 1
ATOM 839 C C . ASN A 1 102 ? -17.005 3.238 -8.493 1.00 92.75 102 ASN A C 1
ATOM 841 O O . ASN A 1 102 ? -17.197 2.564 -7.481 1.00 92.75 102 ASN A O 1
ATOM 845 N N . ALA A 1 103 ? -17.805 4.242 -8.861 1.00 94.19 103 ALA A N 1
ATOM 846 C CA . ALA A 1 103 ? -19.045 4.558 -8.162 1.00 94.19 103 ALA A CA 1
ATOM 847 C C . ALA A 1 103 ? -19.948 3.314 -8.083 1.00 94.19 103 ALA A C 1
ATOM 849 O O . ALA A 1 103 ? -20.200 2.661 -9.101 1.00 94.19 103 ALA A O 1
ATOM 850 N N . GLY A 1 104 ? -20.399 2.972 -6.875 1.00 93.38 104 GLY A N 1
ATOM 851 C CA . GLY A 1 104 ? -21.168 1.753 -6.604 1.00 93.38 104 GLY A CA 1
ATOM 852 C C . GLY A 1 104 ? -20.389 0.437 -6.752 1.00 93.38 104 GLY A C 1
ATOM 853 O O . GLY A 1 104 ? -20.999 -0.630 -6.704 1.00 93.38 104 GLY A O 1
ATOM 854 N N . GLY A 1 105 ? -19.069 0.492 -6.945 1.00 94.19 105 GLY A N 1
ATOM 855 C CA . GLY A 1 105 ? -18.188 -0.673 -6.984 1.00 94.19 105 GLY A CA 1
ATOM 856 C C . GLY A 1 105 ? -17.977 -1.308 -5.608 1.00 94.19 105 GLY A C 1
ATOM 857 O O . GLY A 1 105 ? -18.475 -0.825 -4.587 1.00 94.19 105 GLY A O 1
ATOM 858 N N . ILE A 1 106 ? -17.193 -2.389 -5.579 1.00 94.44 106 ILE A N 1
ATOM 859 C CA . ILE A 1 106 ? -16.982 -3.215 -4.376 1.00 94.44 106 ILE A CA 1
ATOM 860 C C . ILE A 1 106 ? -16.470 -2.391 -3.185 1.00 94.44 106 ILE A C 1
ATOM 862 O O . ILE A 1 106 ? -16.887 -2.623 -2.049 1.00 94.44 106 ILE A O 1
ATOM 866 N N . ILE A 1 107 ? -15.574 -1.429 -3.418 1.00 92.38 107 ILE A N 1
ATOM 867 C CA . ILE A 1 107 ? -15.029 -0.587 -2.350 1.00 92.38 107 ILE A CA 1
ATOM 868 C C . ILE A 1 107 ? -16.120 0.299 -1.742 1.00 92.38 107 ILE A C 1
ATOM 870 O O . ILE A 1 107 ? -16.303 0.302 -0.525 1.00 92.38 107 ILE A O 1
ATOM 874 N N . GLU A 1 108 ? -16.893 1.009 -2.566 1.00 94.00 108 GLU A N 1
ATOM 875 C CA . GLU A 1 108 ? -17.950 1.889 -2.058 1.00 94.00 108 GLU A CA 1
ATOM 876 C C . GLU A 1 108 ? -19.093 1.122 -1.380 1.00 94.00 108 GLU A C 1
ATOM 878 O O . GLU A 1 108 ? -19.739 1.656 -0.476 1.00 94.00 108 GLU A O 1
ATOM 883 N N . SER A 1 109 ? -19.348 -0.123 -1.799 1.00 93.69 109 SER A N 1
ATOM 884 C CA . SER A 1 109 ? -20.389 -0.966 -1.208 1.00 93.69 109 SER A CA 1
ATOM 885 C C . SER A 1 109 ? -19.965 -1.628 0.104 1.00 93.69 109 SER A C 1
ATOM 887 O O . SER A 1 109 ? -20.830 -1.949 0.918 1.00 93.69 109 SER A O 1
ATOM 889 N N . SER A 1 110 ? -18.663 -1.851 0.309 1.00 92.06 110 SER A N 1
ATOM 890 C CA . SER A 1 110 ? -18.156 -2.704 1.397 1.00 92.06 110 SER A CA 1
ATOM 891 C C . SER A 1 110 ? -17.409 -1.941 2.494 1.00 92.06 110 SER A C 1
ATOM 893 O O . SER A 1 110 ? -17.276 -2.458 3.602 1.00 92.06 110 SER A O 1
ATOM 895 N N . PHE A 1 111 ? -16.938 -0.718 2.226 1.00 91.19 111 PHE A N 1
ATOM 896 C CA . PHE A 1 111 ? -16.172 0.085 3.184 1.00 91.19 111 PHE A CA 1
ATOM 897 C C . PHE A 1 111 ? -17.003 1.228 3.768 1.00 91.19 111 PHE A C 1
ATOM 899 O O . PHE A 1 111 ? -17.855 1.825 3.107 1.00 91.19 111 PHE A O 1
ATOM 906 N N . SER A 1 112 ? -16.722 1.573 5.027 1.00 91.44 112 SER A N 1
ATOM 907 C CA . SER A 1 112 ? -17.447 2.619 5.755 1.00 91.44 112 SER A CA 1
ATOM 908 C C . SER A 1 112 ? -17.420 4.013 5.104 1.00 91.44 112 SER A C 1
ATOM 910 O O . SER A 1 112 ? -18.445 4.691 5.211 1.00 91.44 112 SER A O 1
ATOM 912 N N . PRO A 1 113 ? -16.361 4.460 4.386 1.00 91.31 113 PRO A N 1
ATOM 913 C CA . PRO A 1 113 ? -16.367 5.775 3.743 1.00 91.31 113 PRO A CA 1
ATOM 914 C C . PRO A 1 113 ? -17.262 5.852 2.499 1.00 91.31 113 PRO A C 1
ATOM 916 O O . PRO A 1 113 ? -17.573 6.952 2.040 1.00 91.31 113 PRO A O 1
ATOM 919 N N . ARG A 1 114 ? -17.705 4.710 1.951 1.00 93.19 114 ARG A N 1
ATOM 920 C CA . ARG A 1 114 ? -18.590 4.635 0.776 1.00 93.19 114 ARG A CA 1
ATOM 921 C C . ARG A 1 114 ? -18.061 5.498 -0.375 1.00 93.19 114 ARG A C 1
ATOM 923 O O . ARG A 1 114 ? -16.892 5.369 -0.726 1.00 93.19 114 ARG A O 1
ATOM 930 N N . LYS A 1 115 ? -18.867 6.425 -0.903 1.00 94.19 115 LYS A N 1
ATOM 931 C CA . LYS A 1 115 ? -18.506 7.352 -1.991 1.00 94.19 115 LYS A CA 1
ATOM 932 C C . LYS A 1 115 ? -17.270 8.225 -1.728 1.00 94.19 115 LYS A C 1
ATOM 934 O O . LYS A 1 115 ? -16.704 8.775 -2.662 1.00 94.19 115 LYS A O 1
ATOM 939 N N . TYR A 1 116 ? -16.841 8.355 -0.471 1.00 91.44 116 TYR A N 1
ATOM 940 C CA . TYR A 1 116 ? -15.639 9.110 -0.100 1.00 91.44 116 TYR A CA 1
ATOM 941 C C . TYR A 1 116 ? -14.366 8.249 -0.097 1.00 91.44 116 TYR A C 1
ATOM 943 O O . TYR A 1 116 ? -13.272 8.770 0.096 1.00 91.44 116 TYR A O 1
ATOM 951 N N . SER A 1 117 ? -14.474 6.935 -0.320 1.00 89.69 117 SER A N 1
ATOM 952 C CA . SER A 1 117 ? -13.348 5.992 -0.215 1.00 89.69 117 SER A CA 1
ATOM 953 C C . SER A 1 117 ? -12.179 6.363 -1.126 1.00 89.69 117 SER A C 1
ATOM 955 O O . SER A 1 117 ? -11.029 6.343 -0.695 1.00 89.69 117 SER A O 1
ATOM 957 N N . MET A 1 118 ? -12.469 6.759 -2.367 1.00 86.25 118 MET A N 1
ATOM 958 C CA . MET A 1 118 ? -11.428 7.166 -3.313 1.00 86.25 118 MET A CA 1
ATOM 959 C C . MET A 1 118 ? -10.844 8.538 -3.002 1.00 86.25 118 MET A C 1
ATOM 961 O O . MET A 1 118 ? -9.640 8.739 -3.165 1.00 86.25 118 MET A O 1
ATOM 965 N N . GLU A 1 119 ? -11.659 9.464 -2.499 1.00 87.12 119 GLU A N 1
ATOM 966 C CA . GLU A 1 119 ? -11.200 10.793 -2.096 1.00 87.12 119 GLU A CA 1
ATOM 967 C C . GLU A 1 119 ? -10.165 10.710 -0.967 1.00 87.12 119 GLU A C 1
ATOM 969 O O . GLU A 1 119 ? -9.152 11.404 -1.016 1.00 87.12 119 GLU A O 1
ATOM 974 N N . LEU A 1 120 ? -10.338 9.781 -0.018 1.00 84.88 120 LEU A N 1
ATOM 975 C CA . LEU A 1 120 ? -9.386 9.545 1.075 1.00 84.88 120 LEU A CA 1
ATOM 976 C C . LEU A 1 120 ? -7.982 9.147 0.591 1.00 84.88 120 LEU A C 1
ATOM 978 O O . LEU A 1 120 ? -6.999 9.388 1.293 1.00 84.88 120 LEU A O 1
ATOM 982 N N . SER A 1 121 ? -7.867 8.562 -0.604 1.00 80.62 121 SER A N 1
ATOM 983 C CA . SER A 1 121 ? -6.576 8.160 -1.177 1.00 80.62 121 SER A CA 1
ATOM 984 C C . SER A 1 121 ? -5.795 9.320 -1.809 1.00 80.62 121 SER A C 1
ATOM 986 O O . SER A 1 121 ? -4.566 9.257 -1.911 1.00 80.62 121 SER A O 1
ATOM 988 N N . SER A 1 122 ? -6.487 10.399 -2.195 1.00 79.69 122 SER A N 1
ATOM 989 C CA . SER A 1 122 ? -5.914 11.531 -2.934 1.00 79.69 122 SER A CA 1
ATOM 990 C C . SER A 1 122 ? -4.890 12.341 -2.118 1.00 79.69 122 SER A C 1
ATOM 992 O O . SER A 1 122 ? -3.776 12.540 -2.608 1.00 79.69 122 SER A O 1
ATOM 994 N N . PRO A 1 123 ? -5.144 12.716 -0.843 1.00 74.69 123 PRO A N 1
ATOM 995 C CA . PRO A 1 123 ? -4.145 13.398 -0.010 1.00 74.69 123 PRO A CA 1
ATOM 996 C C . PRO A 1 123 ? -2.844 12.603 0.185 1.00 74.69 123 PRO A C 1
ATOM 998 O O . PRO A 1 123 ? -1.775 13.179 0.415 1.00 74.69 123 PRO A O 1
ATOM 1001 N N . ALA A 1 124 ? -2.920 11.273 0.094 1.00 68.38 124 ALA A N 1
ATOM 1002 C CA . ALA A 1 124 ? -1.761 10.397 0.192 1.00 68.38 124 ALA A CA 1
ATOM 1003 C C . ALA A 1 124 ? -0.931 10.336 -1.105 1.00 68.38 124 ALA A C 1
ATOM 1005 O O . ALA A 1 124 ? 0.214 9.888 -1.062 1.00 68.38 124 ALA A O 1
ATOM 1006 N N . TYR A 1 125 ? -1.456 10.826 -2.233 1.00 67.94 125 TYR A N 1
ATOM 1007 C CA . TYR A 1 125 ? -0.829 10.807 -3.561 1.00 67.94 125 TYR A CA 1
ATOM 1008 C C . TYR A 1 125 ? 0.044 12.054 -3.852 1.00 67.94 125 TYR A C 1
ATOM 1010 O O . TYR A 1 125 ? 0.193 12.500 -4.986 1.00 67.94 125 TYR A O 1
ATOM 1018 N N . GLY A 1 126 ? 0.641 12.660 -2.821 1.00 60.47 126 GLY A N 1
ATOM 1019 C CA . GLY A 1 126 ? 1.502 13.841 -2.975 1.00 60.47 126 GLY A CA 1
ATOM 1020 C C . GLY A 1 126 ? 2.921 13.524 -3.493 1.00 60.47 126 GLY A C 1
ATOM 1021 O O . GLY A 1 126 ? 3.491 12.490 -3.122 1.00 60.47 126 GLY A O 1
ATOM 1022 N N . PRO A 1 127 ? 3.546 14.417 -4.290 1.00 53.47 127 PRO A N 1
ATOM 1023 C CA . PRO A 1 127 ? 4.933 14.260 -4.729 1.00 53.47 127 PRO A CA 1
ATOM 1024 C C . PRO A 1 127 ? 5.887 14.210 -3.525 1.00 53.47 127 PRO A C 1
ATOM 1026 O O . PRO A 1 127 ? 5.748 14.975 -2.576 1.00 53.47 127 PRO A O 1
ATOM 1029 N N . GLY A 1 128 ? 6.854 13.287 -3.554 1.00 52.53 128 GLY A N 1
ATOM 1030 C CA . GLY A 1 128 ? 7.840 13.089 -2.479 1.00 52.53 128 GLY A CA 1
ATOM 1031 C C . GLY A 1 128 ? 7.490 12.002 -1.454 1.00 52.53 128 GLY A C 1
ATOM 1032 O O . GLY A 1 128 ? 8.381 11.529 -0.754 1.00 52.53 128 GLY A O 1
ATOM 1033 N N . ARG A 1 129 ? 6.245 11.505 -1.424 1.00 55.19 129 ARG A N 1
ATOM 1034 C CA . ARG A 1 129 ? 5.824 10.448 -0.479 1.00 55.19 129 ARG A CA 1
ATOM 1035 C C . ARG A 1 129 ? 6.299 9.035 -0.847 1.00 55.19 129 ARG A C 1
ATOM 1037 O O . ARG A 1 129 ? 6.245 8.142 -0.010 1.00 55.19 129 ARG A O 1
ATOM 1044 N N . PHE A 1 130 ? 6.810 8.830 -2.064 1.00 50.53 130 PHE A N 1
ATOM 1045 C CA . PHE A 1 130 ? 7.458 7.569 -2.470 1.00 50.53 130 PHE A CA 1
ATOM 1046 C C . PHE A 1 130 ? 8.842 7.376 -1.850 1.00 50.53 130 PHE A C 1
ATOM 1048 O O . PHE A 1 130 ? 9.305 6.246 -1.738 1.00 50.53 130 PHE A O 1
ATOM 1055 N N . ALA A 1 131 ? 9.494 8.473 -1.455 1.00 47.44 131 ALA A N 1
ATOM 1056 C CA . ALA A 1 131 ? 10.803 8.446 -0.816 1.00 47.44 131 ALA A CA 1
ATOM 1057 C C . ALA A 1 131 ? 10.708 8.336 0.716 1.00 47.44 131 ALA A C 1
ATOM 1059 O O . ALA A 1 131 ? 11.729 8.188 1.388 1.00 47.44 131 ALA A O 1
ATOM 1060 N N . GLU A 1 132 ? 9.503 8.427 1.292 1.00 49.28 132 GLU A N 1
ATOM 1061 C CA . GLU A 1 132 ? 9.349 8.559 2.736 1.00 49.28 132 GLU A CA 1
ATOM 1062 C C . GLU A 1 132 ? 9.329 7.217 3.481 1.00 49.28 132 GLU A C 1
ATOM 1064 O O . GLU A 1 132 ? 8.387 6.430 3.406 1.00 49.28 132 GLU A O 1
ATOM 1069 N N . LYS A 1 133 ? 10.380 7.091 4.302 1.00 49.38 133 LYS A N 1
ATOM 1070 C CA . LYS A 1 133 ? 10.561 6.268 5.506 1.00 49.38 133 LYS A CA 1
ATOM 1071 C C . LYS A 1 133 ? 10.786 4.776 5.270 1.00 49.38 133 LYS A C 1
ATOM 1073 O O . LYS A 1 133 ? 9.929 3.927 5.499 1.00 49.38 133 LYS A O 1
ATOM 1078 N N . ARG A 1 134 ? 12.050 4.468 4.952 1.00 54.81 134 ARG A N 1
ATOM 1079 C CA . ARG A 1 134 ? 12.708 3.237 5.410 1.00 54.81 134 ARG A CA 1
ATOM 1080 C C . ARG A 1 134 ? 12.461 3.107 6.922 1.00 54.81 134 ARG A C 1
ATOM 1082 O O . ARG A 1 134 ? 12.698 4.058 7.664 1.00 54.81 134 ARG A O 1
ATOM 1089 N N . ASN A 1 135 ? 11.939 1.965 7.367 1.00 48.88 135 ASN A N 1
ATOM 1090 C CA . ASN A 1 135 ? 11.696 1.670 8.783 1.00 48.88 135 ASN A CA 1
ATOM 1091 C C . ASN A 1 135 ? 13.035 1.436 9.504 1.00 48.88 135 ASN A C 1
ATOM 1093 O O . ASN A 1 135 ? 13.366 0.314 9.864 1.00 48.88 135 ASN A O 1
ATOM 1097 N N . GLY A 1 136 ? 13.838 2.483 9.656 1.00 53.66 136 GLY A N 1
ATOM 1098 C CA . GLY A 1 136 ? 15.149 2.417 10.285 1.00 53.66 136 GLY A CA 1
ATOM 1099 C C . GLY A 1 136 ? 15.910 3.725 10.129 1.00 53.66 136 GLY A C 1
ATOM 1100 O O . GLY A 1 136 ? 15.736 4.440 9.141 1.00 53.66 136 GLY A O 1
ATOM 1101 N N . GLY A 1 137 ? 16.747 4.044 11.115 1.00 57.47 137 GLY A N 1
ATOM 1102 C CA . GLY A 1 137 ? 17.765 5.075 10.935 1.00 57.47 137 GLY A CA 1
ATOM 1103 C C . GLY A 1 137 ? 18.759 4.589 9.884 1.00 57.47 137 GLY A C 1
ATOM 1104 O O . GLY A 1 137 ? 19.144 3.418 9.914 1.00 57.47 137 GLY A O 1
ATOM 1105 N N . GLY A 1 138 ? 19.125 5.454 8.934 1.00 65.31 138 GLY A N 1
ATOM 1106 C CA . GLY A 1 138 ? 20.237 5.170 8.028 1.00 65.31 138 GLY A CA 1
ATOM 1107 C C . GLY A 1 138 ? 21.481 4.888 8.860 1.00 65.31 138 GLY A C 1
ATOM 1108 O O . GLY A 1 138 ? 21.861 5.724 9.677 1.00 65.31 138 GLY A O 1
ATOM 1109 N N . ASP A 1 139 ? 22.058 3.706 8.686 1.00 70.88 139 ASP A N 1
ATOM 1110 C CA . ASP A 1 139 ? 23.212 3.247 9.452 1.00 70.88 139 ASP A CA 1
ATOM 1111 C C . ASP A 1 139 ? 24.192 2.594 8.471 1.00 70.88 139 ASP A C 1
ATOM 1113 O O . ASP A 1 139 ? 23.927 1.478 8.021 1.00 70.88 139 ASP A O 1
ATOM 1117 N N . PRO A 1 140 ? 25.267 3.297 8.069 1.00 69.00 140 PRO A N 1
ATOM 1118 C CA . PRO A 1 140 ? 26.262 2.776 7.133 1.00 69.00 140 PRO A CA 1
ATOM 1119 C C . PRO A 1 140 ? 26.943 1.491 7.616 1.00 69.00 140 PRO A C 1
ATOM 1121 O O . PRO A 1 140 ? 27.419 0.723 6.788 1.00 69.00 140 PRO A O 1
ATOM 1124 N N . GLU A 1 141 ? 26.963 1.256 8.931 1.00 71.00 141 GLU A N 1
ATOM 1125 C CA . GLU A 1 141 ? 27.576 0.079 9.558 1.00 71.00 141 GLU A CA 1
ATOM 1126 C C . GLU A 1 141 ? 26.612 -1.116 9.636 1.00 71.00 141 GLU A C 1
ATOM 1128 O O . GLU A 1 141 ? 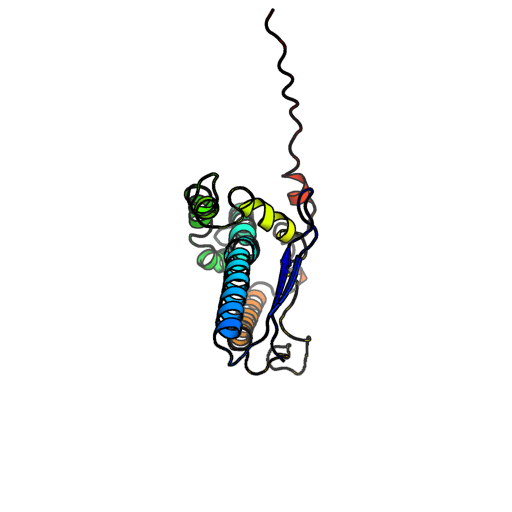27.011 -2.231 9.970 1.00 71.00 141 GLU A O 1
ATOM 1133 N N . ALA A 1 142 ? 25.325 -0.909 9.342 1.00 75.00 142 ALA A N 1
ATOM 1134 C CA . ALA A 1 142 ? 24.351 -1.989 9.297 1.00 75.00 142 ALA A CA 1
ATOM 1135 C C . ALA A 1 142 ? 24.436 -2.751 7.966 1.00 75.00 142 ALA A C 1
ATOM 1137 O O . ALA A 1 142 ? 24.594 -2.151 6.905 1.00 75.00 142 ALA A O 1
ATOM 1138 N N . GLU A 1 143 ? 24.215 -4.068 8.012 1.00 72.94 143 GLU A N 1
ATOM 1139 C CA . GLU A 1 143 ? 24.331 -4.993 6.868 1.00 72.94 143 GLU A CA 1
ATOM 1140 C C . GLU A 1 143 ? 23.573 -4.539 5.604 1.00 72.94 143 GLU A C 1
ATOM 1142 O O . GLU A 1 143 ? 24.025 -4.766 4.485 1.00 72.94 143 GLU A O 1
ATOM 1147 N N . HIS A 1 144 ? 22.447 -3.835 5.764 1.00 73.94 144 HIS A N 1
ATOM 1148 C CA . HIS A 1 144 ? 21.632 -3.315 4.656 1.00 73.94 144 HIS A CA 1
ATOM 1149 C C . HIS A 1 144 ? 21.546 -1.777 4.622 1.00 73.94 144 HIS A C 1
ATOM 1151 O O . HIS A 1 144 ? 20.614 -1.203 4.042 1.00 73.94 144 HIS A O 1
ATOM 1157 N N . GLY A 1 145 ? 22.485 -1.088 5.281 1.00 67.62 145 GLY A N 1
ATOM 1158 C CA . GLY A 1 145 ? 22.522 0.374 5.387 1.00 67.62 145 GLY A CA 1
ATOM 1159 C C . GLY A 1 145 ? 21.404 0.971 6.254 1.00 67.62 145 GLY A C 1
ATOM 1160 O O . GLY A 1 145 ? 21.122 2.172 6.182 1.00 67.62 145 GLY A O 1
ATOM 1161 N N . LEU A 1 146 ? 20.699 0.127 7.013 1.00 72.88 146 LEU A N 1
ATOM 1162 C CA . LEU A 1 146 ? 19.559 0.476 7.852 1.00 72.88 146 LEU A CA 1
ATOM 1163 C C . LEU A 1 146 ? 19.526 -0.371 9.112 1.00 72.88 146 LEU A C 1
ATOM 1165 O O . LEU A 1 146 ? 19.622 -1.596 9.044 1.00 72.88 146 LEU A O 1
ATOM 1169 N N . ARG A 1 147 ? 19.252 0.278 10.243 1.00 76.38 147 ARG A N 1
ATOM 1170 C CA . ARG A 1 147 ? 19.030 -0.405 11.515 1.00 76.38 147 ARG A CA 1
ATOM 1171 C C . ARG A 1 147 ? 17.557 -0.389 11.905 1.00 76.38 147 ARG A C 1
ATOM 1173 O O . ARG A 1 147 ? 16.958 0.679 12.063 1.00 76.38 147 ARG A O 1
ATOM 1180 N N . LEU A 1 148 ? 16.980 -1.577 12.093 1.00 78.88 148 LEU A N 1
ATOM 1181 C CA . LEU A 1 148 ? 15.614 -1.725 12.589 1.00 78.88 148 LEU A CA 1
ATOM 1182 C C . LEU A 1 148 ? 15.535 -1.298 14.059 1.00 78.88 148 LEU A C 1
ATOM 1184 O O . LEU A 1 148 ? 16.335 -1.724 14.890 1.00 78.88 148 LEU A O 1
ATOM 1188 N N . VAL A 1 149 ? 14.537 -0.475 14.385 1.00 80.88 149 VAL A N 1
ATOM 1189 C CA . VAL A 1 149 ? 14.239 -0.086 15.777 1.00 80.88 149 VAL A CA 1
ATOM 1190 C C . VAL A 1 149 ? 13.577 -1.242 16.536 1.00 80.88 149 VAL A C 1
ATOM 1192 O O . VAL A 1 149 ? 13.797 -1.415 17.731 1.00 80.88 149 VAL A O 1
ATOM 1195 N N . ILE A 1 150 ? 12.781 -2.051 15.833 1.00 81.75 150 ILE A N 1
ATOM 1196 C CA . ILE A 1 150 ? 12.167 -3.275 16.349 1.00 81.75 150 ILE A CA 1
ATOM 1197 C C . ILE A 1 150 ? 12.911 -4.442 15.707 1.00 81.75 150 ILE A C 1
ATOM 1199 O O . ILE A 1 150 ? 12.781 -4.654 14.504 1.00 81.75 150 ILE A O 1
ATOM 1203 N N . LEU A 1 151 ? 13.707 -5.158 16.503 1.00 81.06 151 LEU A N 1
ATOM 1204 C CA . LEU A 1 151 ? 14.563 -6.241 16.006 1.00 81.06 151 LEU A CA 1
ATOM 1205 C C . LEU A 1 151 ? 13.744 -7.415 15.453 1.00 81.06 151 LEU A C 1
ATOM 1207 O O . LEU A 1 151 ? 14.083 -7.960 14.412 1.00 81.06 151 LEU A O 1
ATOM 1211 N N . ASP A 1 152 ? 12.636 -7.752 16.114 1.00 87.31 152 ASP A N 1
ATOM 1212 C CA . ASP A 1 152 ? 11.706 -8.797 15.679 1.00 87.31 152 ASP A CA 1
ATOM 1213 C C . ASP A 1 152 ? 10.543 -8.191 14.879 1.00 87.31 152 ASP A C 1
ATOM 1215 O O . ASP A 1 152 ? 9.392 -8.154 15.317 1.00 87.31 152 ASP A O 1
ATOM 1219 N N . TYR A 1 153 ? 10.867 -7.610 13.721 1.00 85.88 153 TYR A N 1
ATOM 1220 C CA . TYR A 1 153 ? 9.871 -7.123 12.766 1.00 85.88 153 TYR A CA 1
ATOM 1221 C C . TYR A 1 153 ? 10.009 -7.872 11.432 1.00 85.88 153 TYR A C 1
ATOM 1223 O O . TYR A 1 153 ? 10.694 -7.380 10.532 1.00 85.88 153 TYR A O 1
ATOM 1231 N N . PRO A 1 154 ? 9.317 -9.019 11.263 1.00 89.81 154 PRO A N 1
ATOM 1232 C CA . PRO A 1 154 ? 9.517 -9.919 10.124 1.00 89.81 154 PRO A CA 1
ATOM 1233 C C . PRO A 1 154 ? 9.378 -9.245 8.757 1.00 89.81 154 PRO A C 1
ATOM 1235 O O . PRO A 1 154 ? 10.265 -9.352 7.921 1.00 89.81 154 PRO A O 1
ATOM 1238 N N . PHE A 1 155 ? 8.320 -8.449 8.549 1.00 86.19 155 PHE A N 1
ATOM 1239 C CA . PHE A 1 155 ? 8.115 -7.734 7.282 1.00 86.19 155 PHE A CA 1
ATOM 1240 C C . PHE A 1 155 ? 9.287 -6.805 6.927 1.00 86.19 155 PHE A C 1
ATOM 1242 O O . PHE A 1 155 ? 9.673 -6.710 5.764 1.00 86.19 155 PHE A O 1
ATOM 1249 N N . ALA A 1 156 ? 9.849 -6.105 7.917 1.00 84.94 156 ALA A N 1
ATOM 1250 C CA . ALA A 1 156 ? 10.964 -5.199 7.684 1.00 84.94 156 ALA A CA 1
ATOM 1251 C C . ALA A 1 156 ? 12.280 -5.963 7.493 1.00 84.94 156 ALA A C 1
ATOM 1253 O O . ALA A 1 156 ? 13.024 -5.638 6.573 1.00 84.94 156 ALA A O 1
ATOM 1254 N N . ALA A 1 157 ? 12.543 -6.982 8.315 1.00 86.56 157 ALA A N 1
ATOM 1255 C CA . ALA A 1 157 ? 13.736 -7.817 8.213 1.00 86.56 157 ALA A CA 1
ATOM 1256 C C . ALA A 1 157 ? 13.811 -8.529 6.851 1.00 86.56 157 ALA A C 1
ATOM 1258 O O . ALA A 1 157 ? 14.776 -8.345 6.111 1.00 86.56 157 ALA A O 1
ATOM 1259 N N . ASP A 1 158 ? 12.748 -9.232 6.459 1.00 89.75 158 ASP A N 1
ATOM 1260 C CA . ASP A 1 158 ? 12.683 -9.936 5.174 1.00 89.75 158 ASP A CA 1
ATOM 1261 C C . ASP A 1 158 ? 12.692 -8.954 3.995 1.00 89.75 158 ASP A C 1
ATOM 1263 O O . ASP A 1 158 ? 13.332 -9.184 2.964 1.00 89.75 158 ASP A O 1
ATOM 1267 N N . GLY A 1 159 ? 12.009 -7.815 4.151 1.00 87.69 159 GLY A N 1
ATOM 1268 C CA . GLY A 1 159 ? 11.991 -6.749 3.157 1.00 87.69 159 GLY A CA 1
ATOM 1269 C C . GLY A 1 159 ? 13.382 -6.184 2.864 1.00 87.69 159 GLY A C 1
ATOM 1270 O O . GLY A 1 159 ? 13.671 -5.872 1.709 1.00 87.69 159 GLY A O 1
ATOM 1271 N N . LEU A 1 160 ? 14.258 -6.087 3.872 1.00 86.19 160 LEU A N 1
ATOM 1272 C CA . LEU A 1 160 ? 15.642 -5.640 3.694 1.00 86.19 160 LEU A CA 1
ATOM 1273 C C . LEU A 1 160 ? 16.477 -6.638 2.891 1.00 86.19 160 LEU A C 1
ATOM 1275 O O . LEU A 1 160 ? 17.221 -6.208 2.011 1.00 86.19 160 LEU A O 1
ATOM 1279 N N . LEU A 1 161 ? 16.298 -7.943 3.116 1.00 89.31 161 LEU A N 1
ATOM 1280 C CA . LEU A 1 161 ? 16.984 -8.986 2.347 1.00 89.31 161 LEU A CA 1
ATOM 1281 C C . LEU A 1 161 ? 16.625 -8.902 0.858 1.00 89.31 161 LEU A C 1
ATOM 1283 O O . LEU A 1 161 ? 17.501 -8.853 -0.009 1.00 89.31 161 LEU A O 1
ATOM 1287 N N . VAL A 1 162 ? 15.325 -8.816 0.552 1.00 90.81 162 VAL A N 1
ATOM 1288 C CA . VAL A 1 162 ? 14.838 -8.682 -0.830 1.00 90.81 162 VAL A CA 1
ATOM 1289 C C . VAL A 1 162 ? 15.302 -7.362 -1.445 1.00 90.81 162 VAL A C 1
ATOM 1291 O O . VAL A 1 162 ? 15.736 -7.334 -2.598 1.00 90.81 162 VAL A O 1
ATOM 1294 N N . TRP A 1 163 ? 15.238 -6.266 -0.687 1.00 86.88 163 TRP A N 1
ATOM 1295 C CA . TRP A 1 163 ? 15.696 -4.956 -1.141 1.00 86.88 163 TRP A CA 1
ATOM 1296 C C . TRP A 1 163 ? 17.186 -4.955 -1.487 1.00 86.88 163 TRP A C 1
ATOM 1298 O O . TRP A 1 163 ? 17.556 -4.443 -2.546 1.00 86.88 163 TRP A O 1
ATOM 1308 N N . SER A 1 164 ? 18.029 -5.536 -0.629 1.00 86.94 164 SER A N 1
ATOM 1309 C CA . SER A 1 164 ? 19.473 -5.645 -0.856 1.00 86.94 164 SER A CA 1
ATOM 1310 C C . SER A 1 164 ? 19.752 -6.428 -2.133 1.00 86.94 164 SER A C 1
ATOM 1312 O O . SER A 1 164 ? 20.382 -5.905 -3.046 1.00 86.94 164 SER A O 1
ATOM 1314 N N . ALA A 1 165 ? 19.156 -7.616 -2.272 1.00 92.38 165 ALA A N 1
ATOM 1315 C CA . ALA A 1 165 ? 19.335 -8.455 -3.453 1.00 92.38 165 ALA A CA 1
ATOM 1316 C C . ALA A 1 165 ? 18.902 -7.754 -4.755 1.00 92.38 165 ALA A C 1
ATOM 1318 O O . ALA A 1 165 ? 19.585 -7.848 -5.777 1.00 92.38 165 ALA A O 1
ATOM 1319 N N . ILE A 1 166 ? 17.780 -7.022 -4.735 1.00 90.56 166 ILE A N 1
ATOM 1320 C CA . ILE A 1 166 ? 17.334 -6.229 -5.890 1.00 90.56 166 ILE A CA 1
ATOM 1321 C C . ILE A 1 166 ? 18.323 -5.096 -6.175 1.00 90.56 166 ILE A C 1
ATOM 1323 O O . ILE A 1 166 ? 18.653 -4.868 -7.337 1.00 90.56 166 ILE A O 1
ATOM 1327 N N . THR A 1 167 ? 18.799 -4.397 -5.143 1.00 87.31 167 THR A N 1
ATOM 1328 C CA . THR A 1 167 ? 19.731 -3.268 -5.278 1.00 87.31 167 THR A CA 1
ATOM 1329 C C . THR A 1 167 ? 21.055 -3.717 -5.887 1.00 87.31 167 THR A C 1
ATOM 1331 O O . THR A 1 167 ? 21.512 -3.105 -6.854 1.00 87.31 167 THR A O 1
ATOM 1334 N N . ASP A 1 168 ? 21.630 -4.812 -5.397 1.00 90.69 168 ASP A N 1
ATOM 1335 C CA . ASP A 1 168 ? 22.898 -5.361 -5.885 1.00 90.69 168 ASP A CA 1
ATOM 1336 C C . ASP A 1 168 ? 22.777 -5.834 -7.335 1.00 90.69 168 ASP A C 1
ATOM 1338 O O . ASP A 1 168 ? 23.620 -5.534 -8.189 1.00 90.69 168 ASP A O 1
ATOM 1342 N N . TRP A 1 169 ? 21.675 -6.525 -7.641 1.00 92.75 169 TRP A N 1
ATOM 1343 C CA . TRP A 1 169 ? 21.396 -7.013 -8.984 1.00 92.75 169 TRP A CA 1
ATOM 1344 C C . TRP A 1 169 ? 21.189 -5.861 -9.976 1.00 92.75 169 TRP A C 1
ATOM 1346 O O . TRP A 1 169 ? 21.775 -5.865 -11.060 1.00 92.75 169 TRP A O 1
ATOM 1356 N N . VAL A 1 170 ? 20.386 -4.854 -9.608 1.00 90.38 170 VAL A N 1
ATOM 1357 C CA . VAL A 1 170 ? 20.158 -3.660 -10.433 1.00 90.38 170 VAL A CA 1
ATOM 1358 C C . VAL A 1 170 ? 21.472 -2.910 -10.637 1.00 90.38 170 VAL A C 1
ATOM 1360 O O . VAL A 1 170 ? 21.802 -2.592 -11.775 1.00 90.38 170 VAL A O 1
ATOM 1363 N N . SER A 1 171 ? 22.256 -2.686 -9.583 1.00 88.69 171 SER A N 1
ATOM 1364 C CA . SER A 1 171 ? 23.539 -1.975 -9.674 1.00 88.69 171 SER A CA 1
ATOM 1365 C C . SER A 1 171 ? 24.502 -2.680 -10.630 1.00 88.69 171 SER A C 1
ATOM 1367 O O . SER A 1 171 ? 25.057 -2.047 -11.528 1.00 88.69 171 SER A O 1
ATOM 1369 N N . SER A 1 172 ? 24.615 -4.006 -10.517 1.00 90.75 172 SER A N 1
ATOM 1370 C CA . SER A 1 172 ? 25.437 -4.830 -11.413 1.00 90.75 172 SER A CA 1
ATOM 1371 C C . SER A 1 172 ? 24.945 -4.785 -12.865 1.00 90.75 172 SER A C 1
ATOM 1373 O O . SER A 1 172 ? 25.742 -4.687 -13.797 1.00 90.75 172 SER A O 1
ATOM 1375 N N . TYR A 1 173 ? 23.624 -4.819 -13.075 1.00 90.19 173 TYR A N 1
ATOM 1376 C CA . TYR A 1 173 ? 23.026 -4.701 -14.405 1.00 90.19 173 TYR A CA 1
ATOM 1377 C C . TYR A 1 173 ? 23.331 -3.340 -15.038 1.00 90.19 173 TYR A C 1
ATOM 1379 O O . TYR A 1 173 ? 23.727 -3.279 -16.198 1.00 90.19 173 TYR A O 1
ATOM 1387 N N . PHE A 1 174 ? 23.173 -2.247 -14.290 1.00 87.56 174 PHE A N 1
ATOM 1388 C CA . PHE A 1 174 ? 23.464 -0.907 -14.794 1.00 87.56 174 PHE A CA 1
ATOM 1389 C C . PHE A 1 174 ? 24.950 -0.725 -15.101 1.00 87.56 174 PHE A C 1
ATOM 1391 O O . PHE A 1 174 ? 25.259 -0.236 -16.183 1.00 87.56 174 PHE A O 1
ATOM 1398 N N . ALA A 1 175 ? 25.850 -1.188 -14.229 1.00 87.56 175 ALA A N 1
ATOM 1399 C CA . ALA A 1 175 ? 27.294 -1.116 -14.455 1.00 87.56 175 ALA A CA 1
ATOM 1400 C C . ALA A 1 175 ? 27.737 -1.832 -15.746 1.00 87.56 175 ALA A C 1
ATOM 1402 O O . ALA A 1 175 ? 28.702 -1.423 -16.383 1.00 87.56 175 ALA A O 1
ATOM 1403 N N . HIS A 1 176 ? 27.011 -2.873 -16.172 1.00 88.25 176 HIS A N 1
ATOM 1404 C CA . HIS A 1 176 ? 27.297 -3.573 -17.425 1.00 88.25 176 HIS A CA 1
ATOM 1405 C C . HIS A 1 176 ? 26.959 -2.751 -18.683 1.00 88.25 176 HIS A C 1
ATOM 1407 O O . HIS A 1 176 ? 27.666 -2.851 -19.682 1.00 88.25 176 HIS A O 1
ATOM 1413 N N . TYR A 1 177 ? 25.882 -1.957 -18.658 1.00 85.25 177 TYR A N 1
ATOM 1414 C CA . TYR A 1 177 ? 25.415 -1.188 -19.825 1.00 85.25 177 TYR A CA 1
ATOM 1415 C C . TYR A 1 177 ? 25.824 0.291 -19.799 1.00 85.25 177 TYR A C 1
ATOM 1417 O O . TYR A 1 177 ? 25.840 0.935 -20.847 1.00 85.25 177 TYR A O 1
ATOM 1425 N N . TYR A 1 178 ? 26.139 0.835 -18.624 1.00 84.88 178 TYR A N 1
ATOM 1426 C CA . TYR A 1 178 ? 26.455 2.243 -18.404 1.00 84.88 178 TYR A CA 1
ATOM 1427 C C . TYR A 1 178 ? 27.768 2.342 -17.625 1.00 84.88 178 TYR A C 1
ATOM 1429 O O . TYR A 1 178 ? 27.777 2.290 -16.398 1.00 84.88 178 TYR A O 1
ATOM 1437 N N . ALA A 1 179 ? 28.878 2.466 -18.357 1.00 78.88 179 ALA A N 1
ATOM 1438 C CA . ALA A 1 179 ? 30.223 2.525 -17.780 1.00 78.88 179 ALA A CA 1
ATOM 1439 C C . ALA A 1 179 ? 30.494 3.827 -17.007 1.00 78.88 179 ALA A C 1
ATOM 1441 O O . ALA A 1 179 ? 31.260 3.825 -16.053 1.00 78.88 179 ALA A O 1
ATOM 1442 N N . GLU A 1 180 ? 29.839 4.922 -17.398 1.00 74.94 180 GLU A N 1
ATOM 1443 C CA . GLU A 1 180 ? 30.001 6.237 -16.780 1.00 74.94 180 GLU A CA 1
ATOM 1444 C C . GLU A 1 180 ? 28.637 6.815 -16.375 1.00 74.94 180 GLU A C 1
ATOM 1446 O O . GLU A 1 180 ? 27.659 6.653 -17.115 1.00 74.94 180 GLU A O 1
ATOM 1451 N N . PRO A 1 181 ? 28.540 7.564 -15.260 1.00 67.00 181 PRO A N 1
ATOM 1452 C CA . PRO A 1 181 ? 27.307 8.259 -14.876 1.00 67.00 181 PRO A CA 1
ATOM 1453 C C . PRO A 1 181 ? 26.805 9.221 -15.965 1.00 67.00 181 PRO A C 1
ATOM 1455 O O . PRO A 1 181 ? 25.603 9.420 -16.127 1.00 67.00 181 PRO A O 1
ATOM 1458 N N . SER A 1 182 ? 27.725 9.776 -16.759 1.00 64.06 182 SER A N 1
ATOM 1459 C CA . SER A 1 182 ? 27.456 10.629 -17.922 1.00 64.06 182 SER A CA 1
ATOM 1460 C C . SER A 1 182 ? 26.997 9.865 -19.170 1.00 64.06 182 SER A C 1
ATOM 1462 O O . SER A 1 182 ? 26.784 10.485 -20.204 1.00 64.06 182 SER A O 1
ATOM 1464 N N . ALA A 1 183 ? 26.823 8.543 -19.110 1.00 62.31 183 ALA A N 1
ATOM 1465 C CA . ALA A 1 183 ? 26.099 7.774 -20.126 1.00 62.31 183 ALA A CA 1
ATOM 1466 C C . ALA A 1 183 ? 24.589 7.695 -19.815 1.00 62.31 183 ALA A C 1
ATOM 1468 O O . ALA A 1 183 ? 23.786 7.303 -20.662 1.00 62.31 183 ALA A O 1
ATOM 1469 N N . VAL A 1 184 ? 24.180 8.104 -18.608 1.00 62.78 184 VAL A N 1
ATOM 1470 C CA . VAL A 1 184 ? 22.788 8.141 -18.130 1.00 62.78 184 VAL A CA 1
ATOM 1471 C C . VAL A 1 184 ? 22.141 9.483 -18.521 1.00 62.78 184 VAL A C 1
ATOM 1473 O O . VAL A 1 184 ? 21.543 10.177 -17.704 1.00 62.78 184 VAL A O 1
ATOM 1476 N N . VAL A 1 185 ? 22.276 9.899 -19.783 1.00 51.09 185 VAL A N 1
ATOM 1477 C CA . VAL A 1 185 ? 21.878 11.243 -20.257 1.00 51.09 185 VAL A CA 1
ATOM 1478 C C . VAL A 1 185 ? 20.636 11.152 -21.136 1.00 51.09 185 VAL A C 1
ATOM 1480 O O . VAL A 1 185 ? 20.682 11.511 -22.300 1.00 51.09 185 VAL A O 1
ATOM 1483 N N . ASP A 1 186 ? 19.528 10.625 -20.607 1.00 48.94 186 ASP A N 1
ATOM 1484 C CA . ASP A 1 186 ? 18.172 10.907 -21.139 1.00 48.94 186 ASP A CA 1
ATOM 1485 C C . ASP A 1 186 ? 17.037 10.407 -20.212 1.00 48.94 186 ASP A C 1
ATOM 1487 O O . ASP A 1 186 ? 15.953 10.033 -20.661 1.00 48.94 186 ASP A O 1
ATOM 1491 N N . TYR A 1 187 ? 17.257 10.344 -18.891 1.00 53.28 187 TYR A N 1
ATOM 1492 C CA . TYR A 1 187 ? 16.234 9.845 -17.951 1.00 53.28 187 TYR A CA 1
ATOM 1493 C C . TYR A 1 187 ? 15.369 10.928 -17.317 1.00 53.28 187 TYR A C 1
ATOM 1495 O O . TYR A 1 187 ? 14.452 10.607 -16.559 1.00 53.28 187 TYR A O 1
ATOM 1503 N N . ASP A 1 188 ? 15.558 12.194 -17.689 1.00 48.72 188 ASP A N 1
ATOM 1504 C CA . ASP A 1 188 ? 14.623 13.260 -17.314 1.00 48.72 188 ASP A CA 1
ATOM 1505 C C . ASP A 1 188 ? 13.196 12.975 -17.827 1.00 48.72 188 ASP A C 1
ATOM 1507 O O . ASP A 1 188 ? 12.225 13.422 -17.222 1.00 48.72 188 ASP A O 1
ATOM 1511 N N . LYS A 1 189 ? 13.039 12.143 -18.870 1.00 46.75 189 LYS A N 1
ATOM 1512 C CA . LYS A 1 189 ? 11.737 11.654 -19.369 1.00 46.75 189 LYS A CA 1
ATOM 1513 C C . LYS A 1 189 ? 11.064 10.610 -18.464 1.00 46.75 189 LYS A C 1
ATOM 1515 O O . LYS A 1 189 ? 9.860 10.397 -18.586 1.00 46.75 189 LYS A O 1
ATOM 1520 N N . LEU A 1 190 ? 11.821 9.957 -17.578 1.00 49.59 190 LEU A N 1
ATOM 1521 C CA . LEU A 1 190 ? 11.328 9.004 -16.572 1.00 49.59 190 LEU A CA 1
ATOM 1522 C C . LEU A 1 190 ? 11.297 9.601 -15.154 1.00 49.59 190 LEU A C 1
ATOM 1524 O O . LEU A 1 190 ? 10.774 8.972 -14.232 1.00 49.59 190 LEU A O 1
ATOM 1528 N N . ARG A 1 191 ? 11.813 10.823 -14.961 1.00 48.22 191 ARG A N 1
ATOM 1529 C CA . ARG A 1 191 ? 11.661 11.571 -13.710 1.00 48.22 191 ARG A CA 1
ATOM 1530 C C . ARG A 1 191 ? 10.236 12.109 -13.588 1.00 48.22 191 ARG A C 1
ATOM 1532 O O . ARG A 1 191 ? 9.866 13.112 -14.189 1.00 48.22 191 ARG A O 1
ATOM 1539 N N . PHE A 1 192 ? 9.458 11.484 -12.711 1.00 50.00 192 PHE A N 1
ATOM 1540 C CA . PHE A 1 192 ? 8.132 11.959 -12.292 1.00 50.00 192 PHE A CA 1
ATOM 1541 C C . PHE A 1 192 ? 8.185 13.077 -11.230 1.00 50.00 192 PHE A C 1
ATOM 1543 O O . PHE A 1 192 ? 7.171 13.400 -10.623 1.00 50.00 192 PHE A O 1
ATOM 1550 N N . SER A 1 193 ? 9.348 13.695 -10.996 1.00 41.22 193 SER A N 1
ATOM 1551 C CA . SER A 1 193 ? 9.527 14.787 -10.024 1.00 41.22 193 SER A CA 1
ATOM 1552 C C . SER A 1 193 ? 9.327 16.190 -10.618 1.00 41.22 193 SER A C 1
ATOM 1554 O O . SER A 1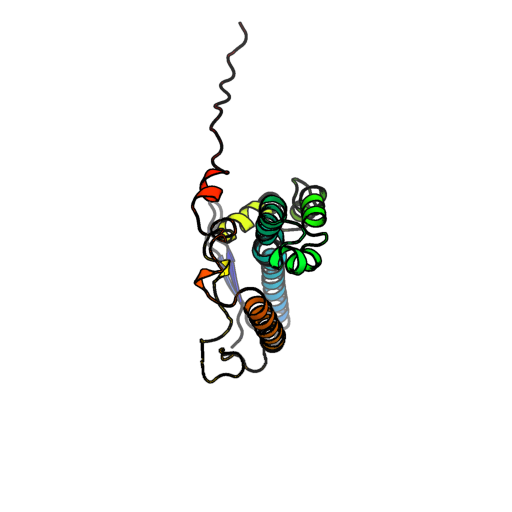 193 ? 9.715 17.176 -9.998 1.00 41.22 193 SER A O 1
ATOM 1556 N N . GLY A 1 194 ? 8.764 16.301 -11.825 1.00 34.47 194 GLY A N 1
ATOM 1557 C CA . GLY A 1 194 ? 8.540 17.575 -12.510 1.00 34.47 194 GLY A CA 1
ATOM 1558 C C . GLY A 1 194 ? 7.064 18.003 -12.550 1.00 34.47 194 GLY A C 1
ATOM 1559 O O . GLY A 1 194 ? 6.178 17.148 -12.592 1.00 34.47 194 GLY A O 1
ATOM 1560 N N . PRO A 1 195 ? 6.773 19.315 -12.653 1.00 30.61 195 PRO A N 1
ATOM 1561 C CA . PRO A 1 195 ? 5.415 19.885 -12.655 1.00 30.61 195 PRO A CA 1
ATOM 1562 C C . PRO A 1 195 ? 4.516 19.447 -13.830 1.00 30.61 195 PRO A C 1
ATOM 1564 O O . PRO A 1 195 ? 3.352 19.829 -13.879 1.00 30.61 195 PRO A O 1
ATOM 1567 N N . ARG A 1 196 ? 5.009 18.624 -14.768 1.00 35.69 196 ARG A N 1
ATOM 1568 C CA . ARG A 1 196 ? 4.277 18.213 -15.982 1.00 35.69 196 ARG A CA 1
ATOM 1569 C C . ARG 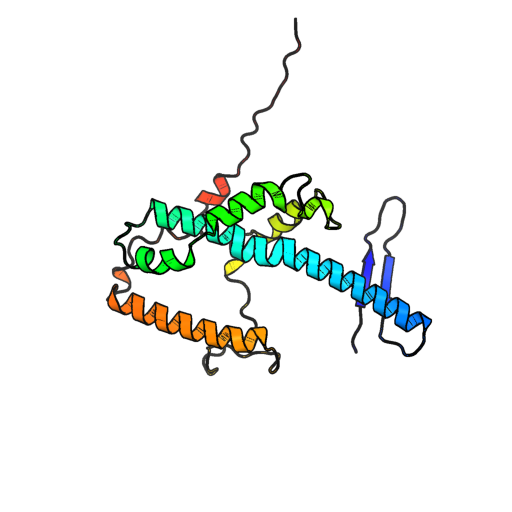A 1 196 ? 3.099 17.267 -15.728 1.00 35.69 196 ARG A C 1
ATOM 1571 O O . ARG A 1 196 ? 2.258 17.140 -16.608 1.00 35.69 196 ARG A O 1
ATOM 1578 N N . PHE A 1 197 ? 3.018 16.629 -14.558 1.00 36.69 197 PHE A N 1
ATOM 1579 C CA . PHE A 1 197 ? 1.831 15.859 -14.155 1.00 36.69 197 PHE A CA 1
ATOM 1580 C C . PHE A 1 197 ? 0.896 16.639 -13.226 1.00 36.69 197 PHE A C 1
ATOM 1582 O O . PHE A 1 197 ? -0.303 16.394 -13.247 1.00 36.69 197 PHE A O 1
ATOM 1589 N N . ALA A 1 198 ? 1.403 17.638 -12.492 1.00 33.47 198 ALA A N 1
ATOM 1590 C CA . ALA A 1 198 ? 0.564 18.515 -11.673 1.00 33.47 198 ALA A CA 1
ATOM 1591 C C . ALA A 1 198 ? -0.396 19.375 -12.519 1.00 33.47 198 ALA A C 1
ATOM 1593 O O . ALA A 1 198 ? -1.408 19.844 -12.014 1.00 33.47 198 ALA A O 1
ATOM 1594 N N . THR A 1 199 ? -0.097 19.573 -13.808 1.00 31.20 199 THR A N 1
ATOM 1595 C CA . THR A 1 199 ? -0.927 20.365 -14.727 1.00 31.20 199 THR A CA 1
ATOM 1596 C C . THR A 1 199 ? -1.917 19.540 -15.551 1.00 31.20 199 THR A C 1
ATOM 1598 O O . THR A 1 199 ? -2.848 20.122 -16.110 1.00 31.20 199 THR A O 1
ATOM 1601 N N . ALA A 1 200 ? -1.760 18.212 -15.626 1.00 35.16 200 ALA A N 1
ATOM 1602 C CA . ALA A 1 200 ? -2.637 17.352 -16.429 1.00 35.16 200 ALA A CA 1
ATOM 1603 C C . ALA A 1 200 ? -4.035 17.164 -15.806 1.00 35.16 200 ALA A C 1
ATOM 1605 O O . ALA A 1 200 ? -4.986 16.917 -16.540 1.00 35.16 200 ALA A O 1
ATOM 1606 N N . ASP A 1 201 ? -4.161 17.371 -14.490 1.00 33.25 201 ASP A N 1
ATOM 1607 C CA . ASP A 1 201 ? -5.416 17.260 -13.731 1.00 33.25 201 ASP A CA 1
ATOM 1608 C C . ASP A 1 201 ? -6.055 18.613 -13.392 1.00 33.25 201 ASP A C 1
ATOM 1610 O O . ASP A 1 201 ? -6.941 18.690 -12.543 1.00 33.25 201 ASP A O 1
ATOM 1614 N N . THR A 1 202 ? -5.666 19.708 -14.055 1.00 24.47 202 THR A N 1
ATOM 1615 C CA . THR A 1 202 ? -6.434 20.954 -13.910 1.00 24.47 202 THR A CA 1
ATOM 1616 C C . THR A 1 202 ? -7.780 20.750 -14.616 1.00 24.47 202 THR A C 1
ATOM 1618 O O . THR A 1 202 ? -7.789 20.642 -15.847 1.00 24.47 202 THR A O 1
ATOM 1621 N N . PRO A 1 203 ? -8.931 20.705 -13.912 1.00 29.36 203 PRO A N 1
ATOM 1622 C CA . PRO A 1 203 ? -10.203 20.657 -14.599 1.00 29.36 203 PRO A CA 1
ATOM 1623 C C . PRO A 1 203 ? -10.321 21.988 -15.328 1.00 29.36 203 PRO A C 1
ATOM 1625 O O . PRO A 1 203 ? -10.361 23.057 -14.714 1.00 29.36 203 PRO A O 1
ATOM 1628 N N . THR A 1 204 ? -10.353 21.941 -16.658 1.00 28.81 204 THR A N 1
ATOM 1629 C CA . THR A 1 204 ? -10.868 23.069 -17.421 1.00 28.81 204 THR A CA 1
ATOM 1630 C C . THR A 1 204 ? -12.261 23.323 -16.864 1.00 28.81 204 THR A C 1
ATOM 1632 O O . THR A 1 204 ? -13.159 22.498 -17.023 1.00 28.81 204 THR A O 1
ATOM 1635 N N . ARG A 1 205 ? -12.440 24.444 -16.151 1.00 29.95 205 ARG A N 1
ATOM 1636 C CA . ARG A 1 205 ? -13.759 24.994 -15.834 1.00 29.95 205 ARG A CA 1
ATOM 1637 C C . ARG A 1 205 ? -14.446 25.290 -17.167 1.00 29.95 205 ARG A 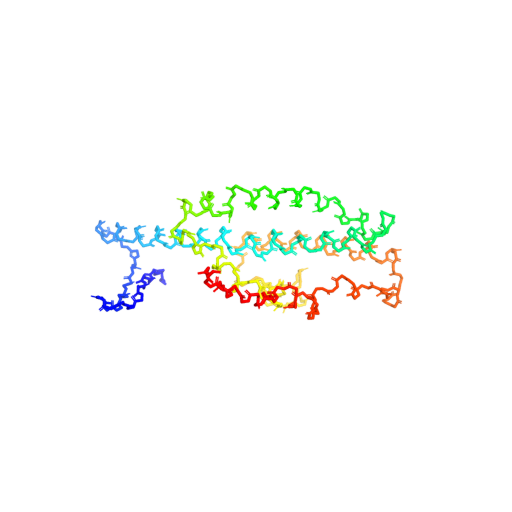C 1
ATOM 1639 O O . ARG A 1 205 ? -14.458 26.424 -17.631 1.00 29.95 205 ARG A O 1
ATOM 1646 N N . ARG A 1 206 ? -15.024 24.271 -17.803 1.00 29.42 206 ARG A N 1
ATOM 1647 C CA . ARG A 1 206 ? -16.150 24.468 -18.703 1.00 29.42 206 ARG A CA 1
ATOM 1648 C C . ARG A 1 206 ? -17.317 24.797 -17.796 1.00 29.42 206 ARG A C 1
ATOM 1650 O O . ARG A 1 206 ? -17.937 23.927 -17.197 1.00 29.42 206 ARG A O 1
ATOM 1657 N N . THR A 1 207 ? -17.546 26.090 -17.625 1.00 30.19 207 THR A N 1
ATOM 1658 C CA . THR A 1 207 ? -18.800 26.605 -17.103 1.00 30.19 207 THR A CA 1
ATOM 1659 C C . THR A 1 207 ? -19.909 26.118 -18.029 1.00 30.19 207 THR A C 1
ATOM 1661 O O . THR A 1 207 ? -20.104 26.678 -19.105 1.00 30.19 207 THR A O 1
ATOM 1664 N N . CYS A 1 208 ? -20.625 25.069 -17.633 1.00 30.50 208 CYS A N 1
ATOM 1665 C CA . CYS A 1 208 ? -21.949 24.793 -18.169 1.00 30.50 208 CYS A CA 1
ATOM 1666 C C . CYS A 1 208 ? -22.873 25.910 -17.666 1.00 30.50 208 CYS A C 1
ATOM 1668 O O . CYS A 1 208 ? -23.497 25.779 -16.616 1.00 30.50 208 CYS A O 1
ATOM 1670 N N . ARG A 1 209 ? -22.905 27.048 -18.367 1.00 30.95 209 ARG A N 1
ATOM 1671 C CA . ARG A 1 209 ? -24.078 27.920 -18.328 1.00 30.95 209 ARG A CA 1
ATOM 1672 C C . ARG A 1 209 ? -25.060 27.317 -19.320 1.00 30.95 209 ARG A C 1
ATOM 1674 O O . ARG A 1 209 ? -24.773 27.266 -20.509 1.00 30.95 209 ARG A O 1
ATOM 1681 N N . GLY A 1 210 ? -26.146 26.762 -18.795 1.00 31.41 210 GLY A N 1
ATOM 1682 C CA . GLY A 1 210 ? -27.325 26.497 -19.600 1.00 31.41 210 GLY A CA 1
ATOM 1683 C C . GLY A 1 210 ? -27.933 27.840 -19.968 1.00 31.41 210 GLY A C 1
ATOM 1684 O O . GLY A 1 210 ? -28.270 28.617 -19.074 1.00 31.41 210 GLY A O 1
ATOM 1685 N N . ASP A 1 211 ? -28.033 28.111 -21.261 1.00 29.36 211 ASP A N 1
ATOM 1686 C CA . ASP A 1 211 ? -28.875 29.192 -21.745 1.00 29.36 211 ASP A CA 1
ATOM 1687 C C . ASP A 1 211 ? -30.331 28.693 -21.754 1.00 29.36 211 ASP A C 1
ATOM 1689 O O . ASP A 1 211 ? -30.587 27.552 -22.162 1.00 29.36 211 ASP A O 1
ATOM 1693 N N . PRO A 1 212 ? -31.288 29.485 -21.244 1.00 32.34 212 PRO A N 1
ATOM 1694 C CA . PRO A 1 212 ? -32.688 29.107 -21.243 1.00 32.34 212 PRO A CA 1
ATOM 1695 C C . PRO A 1 212 ? -33.248 29.140 -22.665 1.00 32.34 212 PRO A C 1
ATOM 1697 O O . PRO A 1 212 ? -32.926 30.009 -23.470 1.00 32.34 212 PRO A O 1
ATOM 1700 N N . ILE A 1 213 ? -34.111 28.166 -22.933 1.00 39.44 213 ILE A N 1
ATOM 1701 C CA . ILE A 1 213 ? -34.892 28.044 -24.159 1.00 39.44 213 ILE A CA 1
ATOM 1702 C C . ILE A 1 213 ? -35.778 29.290 -24.297 1.00 39.44 213 ILE A C 1
ATOM 1704 O O . ILE A 1 213 ? -36.605 29.556 -23.421 1.00 39.44 213 ILE A O 1
ATOM 1708 N N . SER A 1 214 ? -35.615 30.008 -25.407 1.00 42.22 214 SER A N 1
ATOM 1709 C CA . SER A 1 214 ? -36.606 30.921 -25.986 1.00 42.22 214 SER A CA 1
ATOM 1710 C C . SER A 1 214 ? -36.805 30.563 -27.448 1.00 42.22 214 SER A C 1
ATOM 1712 O O . SER A 1 214 ? -35.764 30.513 -28.146 1.00 42.22 214 SER A O 1
#